Protein 7MOD (pdb70)

Radius of gyration: 19.47 Å; Cα contacts (8 Å, |Δi|>4): 586; chains: 2; bounding box: 53×46×47 Å

Solvent-accessible surface area: 14554 Å² total; per-residue (Å²): 94,121,16,63,12,4,100,20,18,10,12,8,1,42,16,0,15,4,0,0,57,4,83,75,56,11,30,50,9,3,106,85,31,50,12,132,1,2,0,0,0,4,48,103,117,15,61,119,58,9,48,97,18,6,141,81,52,63,18,161,55,42,77,26,13,4,119,56,54,91,62,107,154,32,128,25,36,63,108,55,0,52,86,0,0,147,19,0,10,59,69,158,24,16,34,0,0,0,0,2,111,66,0,33,12,32,0,1,0,0,2,2,0,0,11,20,16,11,94,8,22,47,105,18,2,37,65,18,3,77,29,10,0,65,108,100,42,22,115,28,2,20,127,24,0,78,106,8,81,41,82,74,14,100,144,49,105,45,89,21,7,24,19,143,92,120,12,64,12,4,100,22,17,9,10,8,22,36,16,0,3,4,0,0,57,4,85,73,55,10,31,52,2,3,109,20,6,50,12,141,2,2,0,0,0,3,48,101,118,17,60,123,58,9,72,89,19,10,167,83,50,61,15,174,58,50,76,28,16,4,116,49,57,118,77,106,163,31,125,32,42,64,128,74,0,46,70,0,0,127,25,0,12,48,104,164,21,17,31,0,0,0,0,2,118,56,0,37,10,38,0,1,1,0,2,3,0,0,12,19,8,17,83,12,22,47,107,18,1,37,63,15,3,78,30,11,0,65,106,97,43,27,116,25,2,23,126,25,0,77,104,8,86,38,78,82,14,72,144,35,106,53,87,18,133

Sequence (325 aa):
LHLIPPLNFSMVDNNGIFRSGFPDSANFSFLQTLGLRSIIYLCPEPYPESNLQFLLKSSSNGIRRLFQFGIEGNKEPFVNIPDHHKIRMALKVLLDEKKNHPVLIHSKRGKHRTGCCLVGCLRKLQKWCLTSIFDEYQRFAAAKARRVSSDQRFMEIFDVSSFSHIPMSFSCSILHLIPPLNFSMVDNGIFRSGFPDSANFSFLQTLGLRSSIIYLCPEPYPESNLQFLKSNGIRLFQFGIEGNKEPFVNIPDHKIRMALKVLLDEKNHPVLIHSKRGKHRTGCCLVGCLRKLQKWCCLTSIFDEYQQRFAAAKARRVSDQRFMEIFDVSSSFSSHIPMSFS

Nearest PDB structures (foldseek):
  7mod-assembly1_A  TM=1.006E+00  e=1.225E-35  Arabidopsis thaliana
  7mom-assembly1_A  TM=1.005E+00  e=1.986E-34  Arabidopsis thaliana
  7moj-assembly2_B  TM=1.006E+00  e=2.238E-31  Arabidopsis thaliana
  2q47-assembly1_B  TM=9.984E-01  e=4.186E-28  Arabidopsis thaliana
  6e3b-assembly20_T  TM=9.556E-01  e=7.595E-21  Saccharomyces cerevisiae

GO terms:
  GO:0016791 phosphatase activity (F, IDA)
  GO:0052845 inositol-5-diphosphate-1,2,3,4,6-pentakisphosphate diphosphatase activity (F, IDA)
  GO:0052847 inositol-1,5-bisdiphosphate-2,3,4,6-tetrakisphosphate 5-diphosphatase activity (F, IDA)
  GO:0052848 inositol-3,5-bisdiphosphate-2,3,4,6-tetrakisphosphate 5-diphosphatase activity (F, EXP)
  GO:0106211 inositol-5-diphosphate-1,3,4,6-tetrakisphosphate diphosphatase activity (F, EXP)
  GO:0052845 inositol-5-diphosphate-1,2,3,4,6-pentakisphosphate diphosphatase activity (F, IMP)

B-factor: mean 23.56, std 17.89, range [5.27, 343.37]

Secondary structure (DSSP, 8-state):
--B---TT-EEEETTEEEES---GGGHHHHHTTT-SEEEE--SSPPPHHHHHHHHHHT-EEEE-----PPTTS----HHHHHHHHHHHH-GGG-SEEEE-SSSSSHHHHHHHHHHHHTTB-HHHHHHHHHHHHGGG--HHHHHHHHH---GGGTT---TTSS--/--B---TT-EEEETTEEEES---GGGHHHHHTTT-SEEEE--SSPPPHHHHHHHHHHT-EEEE--PPP--TTS----HHHHHHHHHHHT-GGG-SEEEE-SSSSSHHHHHHHHHHHHTTB-HHHHHHHHHHHHGGG--HHHHHHHHH---GGGTTS-----

Organism: Arabidopsis thaliana (NCBI:txid3702)

Foldseek 3Di:
DQADAAALWDDLFQQEIEFADDDPSHLVVVLVQLAQEEEEAAPDDDDPRVVVSCVVSNHYYHYLHFYDDAPPVDDGDLVSLVVSVVLVLPCVRGNYYYYYHRRQASVLLSSLLVVVLVVDDLVVSLVVSCVRCPVRRDVVSSVSSVPRDCPVPNPRDRPSGPRD/DQADAAALWDDLAAQEIEFADDDPSHLVVVLVQLFQEEEEAAPDDDDPRVVVSCVVSNYYYHYLHFDDDAPPVDDTDLVSLVVSLVLVLPCVRGSYYYYYHRRQASVLLSSLLLVVLVVDDLVVSLVVSCVRCPVNDDVVSSVCSVPNDCVVVNPRDSDHD

InterPro domains:
  IPR004861 Atypical dual-specificity phosphatase Siw14-like [PF03162] (53-207)
  IPR016130 Protein-tyrosine phosphatase, active site [PS00383] (148-158)
  IPR020422 Dual specificity protein phosphatase domain [PS50054] (58-209)
  IPR020428 Atypical dual-specificity phosphatase Siw14-like, plant and fungi [PR01911] (53-70)
  IPR020428 Atypical dual-specificity phosphatase Siw14-like, plant and fungi [PR01911] (90-103)
  IPR020428 Atypical dual-specificity phosphatase Siw14-like, plant and fungi [PR01911] (109-123)
  IPR020428 Atypical dual-specificity phosphatase Siw14-like, plant and fungi [PR01911] (126-140)
  IPR029021 Protein-tyrosine phosphatase-like [G3DSA:3.90.190.10] (52-202)
  IPR029021 Protein-tyrosine phosphatase-like [SSF52799] (53-199)

Structure (mmCIF, N/CA/C/O backbone):
data_7MOD
#
_entry.id   7MOD
#
_cell.length_a   125.356
_cell.length_b   125.356
_cell.length_c   125.356
_cell.angle_alpha   90.000
_cell.angle_beta   90.000
_cell.angle_gamma   90.000
#
_symmetry.space_group_name_H-M   'P 21 3'
#
loop_
_entity.id
_entity.type
_entity.pdbx_description
1 polymer 'Tyrosine-protein phosphatase DSP1'
2 non-polymer 'PHOSPHATE ION'
3 water water
#
loop_
_atom_site.group_PDB
_atom_site.id
_atom_site.type_symbol
_atom_site.label_atom_id
_atom_site.label_alt_id
_atom_site.label_comp_id
_atom_site.label_asym_id
_atom_site.label_entity_id
_atom_site.label_seq_id
_atom_site.pdbx_PDB_ins_code
_atom_site.Cartn_x
_atom_site.Cartn_y
_atom_site.Cartn_z
_atom_site.occupancy
_atom_site.B_iso_or_equiv
_atom_site.auth_seq_id
_atom_site.auth_comp_id
_atom_site.auth_asym_id
_atom_site.auth_atom_id
_atom_site.pdbx_PDB_model_num
ATOM 1 N N . LEU A 1 7 ? 24.427 10.859 34.570 1.00 32.46 51 LEU A N 1
ATOM 2 C CA . LEU A 1 7 ? 23.309 9.838 34.552 1.00 24.71 51 LEU A CA 1
ATOM 3 C C . LEU A 1 7 ? 22.254 10.275 35.566 1.00 28.39 51 LEU A C 1
ATOM 4 O O . LEU A 1 7 ? 22.480 10.101 36.754 1.00 44.52 51 LEU A O 1
ATOM 9 N N . HIS A 1 8 ? 21.167 10.874 35.093 1.00 22.33 52 HIS A N 1
ATOM 10 C CA . HIS A 1 8 ? 20.324 11.753 35.907 1.00 22.76 52 HIS A CA 1
ATOM 11 C C . HIS A 1 8 ? 18.899 11.218 35.949 1.00 18.89 52 HIS A C 1
ATOM 12 O O . HIS A 1 8 ? 18.210 11.699 36.816 1.00 24.65 52 HIS A O 1
ATOM 19 N N . LEU A 1 9 ? 18.480 10.260 35.102 1.00 13.25 53 LEU A N 1
ATOM 20 C CA . LEU A 1 9 ? 17.059 9.801 35.122 1.00 11.88 53 LEU A CA 1
ATOM 21 C C . LEU A 1 9 ? 16.884 8.639 36.116 1.00 10.87 53 LEU A C 1
ATOM 22 O O . LEU A 1 9 ? 17.708 7.708 36.160 1.00 10.61 53 LEU A O 1
ATOM 27 N N . ILE A 1 10 ? 15.807 8.703 36.882 1.00 9.57 54 ILE A N 1
ATOM 28 C CA . ILE A 1 10 ? 15.470 7.703 37.914 1.00 10.01 54 ILE A CA 1
ATOM 29 C C . ILE A 1 10 ? 14.052 7.209 37.670 1.00 8.79 54 ILE A C 1
ATOM 30 O O . ILE A 1 10 ? 13.077 7.831 38.111 1.00 9.55 54 ILE A O 1
ATOM 35 N N . PRO A 1 11 ? 13.879 6.069 36.970 1.00 8.84 55 PRO A N 1
ATOM 36 C CA . PRO A 1 11 ? 12.550 5.481 36.849 1.00 9.06 55 PRO A CA 1
ATOM 37 C C . PRO A 1 11 ? 11.987 5.180 38.229 1.00 8.59 55 PRO A C 1
ATOM 38 O O . PRO A 1 11 ? 12.717 4.905 39.191 1.00 9.32 55 PRO A O 1
ATOM 42 N N . PRO A 1 12 ? 10.651 5.219 38.372 1.00 8.12 56 PRO A N 1
ATOM 43 C CA . PRO A 1 12 ? 10.037 4.879 39.648 1.00 8.34 56 PRO A CA 1
ATOM 44 C C . PRO A 1 12 ? 10.261 3.408 40.017 1.00 8.21 56 PRO A C 1
ATOM 45 O O . PRO A 1 12 ? 10.669 2.602 39.168 1.00 8.44 56 PRO A O 1
ATOM 49 N N . LEU A 1 13 ? 10.002 3.095 41.292 1.00 9.19 57 LEU A N 1
ATOM 50 C CA . LEU A 1 13 ? 10.115 1.740 41.869 1.00 10.25 57 LEU A CA 1
ATOM 51 C C . LEU A 1 13 ? 9.512 0.702 40.914 1.00 8.34 57 LEU A C 1
ATOM 52 O O . LEU A 1 13 ? 8.347 0.860 40.505 1.00 8.74 57 LEU A O 1
ATOM 57 N N . ASN A 1 14 ? 10.268 -0.336 40.570 1.00 8.36 58 ASN A N 1
ATOM 58 C CA . ASN A 1 14 ? 9.748 -1.510 39.818 1.00 8.49 58 ASN A CA 1
ATOM 59 C C . ASN A 1 14 ? 9.149 -1.067 38.469 1.00 7.89 58 ASN A C 1
ATOM 60 O O . ASN A 1 14 ? 8.242 -1.728 37.953 1.00 9.43 58 ASN A O 1
ATOM 65 N N . PHE A 1 15 ? 9.708 -0.034 37.859 1.00 7.33 59 PHE A N 1
ATOM 66 C CA . PHE A 1 15 ? 9.231 0.477 36.556 1.00 7.90 59 PHE A CA 1
ATOM 67 C C . PHE A 1 15 ? 9.460 -0.558 35.456 1.00 7.63 59 PHE A C 1
ATOM 68 O O . PHE A 1 15 ? 10.568 -1.111 35.335 1.00 8.91 59 PHE A O 1
ATOM 76 N N . SER A 1 16 ? 8.471 -0.729 34.588 1.00 7.25 60 SER A N 1
ATOM 77 C CA . SER A 1 16 ? 8.651 -1.514 33.351 1.00 8.05 60 SER A CA 1
ATOM 78 C C . SER A 1 16 ? 7.655 -1.088 32.286 1.00 7.50 60 SER A C 1
ATOM 79 O O . SER A 1 16 ? 6.560 -0.613 32.601 1.00 7.78 60 SER A O 1
ATOM 82 N N . MET A 1 17 ? 8.035 -1.334 31.041 1.00 8.78 61 MET A N 1
ATOM 83 C CA . MET A 1 17 ? 7.129 -1.203 29.890 1.00 8.33 61 MET A CA 1
ATOM 84 C C . MET A 1 17 ? 6.372 -2.528 29.736 1.00 9.01 61 MET A C 1
ATOM 85 O O . MET A 1 17 ? 6.997 -3.600 29.647 1.00 13.49 61 MET A O 1
ATOM 90 N N . VAL A 1 18 ? 5.051 -2.456 29.745 1.00 7.27 62 VAL A N 1
ATOM 91 C CA . VAL A 1 18 ? 4.141 -3.615 29.589 1.00 8.23 62 VAL A CA 1
ATOM 92 C C . VAL A 1 18 ? 3.903 -3.878 28.093 1.00 8.32 62 VAL A C 1
ATOM 93 O O . VAL A 1 18 ? 3.933 -5.034 27.655 1.00 10.03 62 VAL A O 1
ATOM 97 N N . ASP A 1 19 ? 3.603 -2.827 27.350 1.00 8.17 63 ASP A N 1
ATOM 98 C CA . ASP A 1 19 ? 3.258 -2.912 25.922 1.00 9.34 63 ASP A CA 1
ATOM 99 C C . ASP A 1 19 ? 3.447 -1.511 25.371 1.00 8.94 63 ASP A C 1
ATOM 100 O O . ASP A 1 19 ? 3.733 -0.586 26.137 1.00 8.53 63 ASP A O 1
ATOM 105 N N A ASN A 1 20 ? 3.298 -1.364 24.063 0.80 10.53 64 ASN A N 1
ATOM 106 N N B ASN A 1 20 ? 3.279 -1.353 24.064 0.20 9.01 64 ASN A N 1
ATOM 107 C CA A ASN A 1 20 ? 3.239 -0.029 23.428 0.80 11.81 64 ASN A CA 1
ATOM 108 C CA B ASN A 1 20 ? 3.305 -0.018 23.426 0.20 9.25 64 ASN A CA 1
ATOM 109 C C A ASN A 1 20 ? 2.267 0.836 24.239 0.80 10.45 64 ASN A C 1
ATOM 110 C C 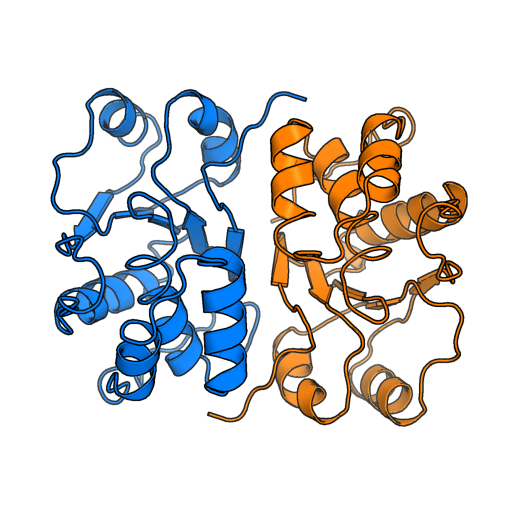B ASN A 1 20 ? 2.278 0.881 24.128 0.20 9.81 64 ASN A C 1
ATOM 111 O O A ASN A 1 20 ? 1.109 0.396 24.446 0.80 11.12 64 ASN A O 1
ATOM 112 O O B ASN A 1 20 ? 1.076 0.538 24.104 0.20 10.15 64 ASN A O 1
ATOM 121 N N . GLY A 1 21 ? 2.745 1.970 24.749 1.00 10.57 65 GLY A N 1
ATOM 122 C CA . GLY A 1 21 ? 1.899 2.944 25.442 1.00 11.77 65 GLY A CA 1
ATOM 123 C C . GLY A 1 21 ? 1.482 2.561 26.851 1.00 9.16 65 GLY A C 1
ATOM 124 O O . GLY A 1 21 ? 0.650 3.286 27.401 1.00 10.04 65 GLY A O 1
ATOM 125 N N . ILE A 1 22 ? 1.991 1.465 27.422 1.00 7.38 66 ILE A N 1
ATOM 126 C CA . ILE A 1 22 ? 1.545 0.993 28.757 1.00 7.36 66 ILE A CA 1
ATOM 127 C C . ILE A 1 22 ? 2.768 0.696 29.616 1.00 6.69 66 ILE A C 1
ATOM 128 O O . ILE A 1 22 ? 3.611 -0.124 29.211 1.00 7.54 66 ILE A O 1
ATOM 133 N N . PHE A 1 23 ? 2.799 1.317 30.793 1.00 6.97 67 PHE A N 1
ATOM 134 C CA . PHE A 1 23 ? 3.887 1.186 31.782 1.00 6.72 67 PHE A CA 1
ATOM 135 C C . PHE A 1 23 ? 3.299 0.767 33.123 1.00 6.34 67 PHE A C 1
ATOM 136 O O . PHE A 1 23 ? 2.113 0.981 33.393 1.00 7.41 67 PHE A O 1
ATOM 144 N N . ARG A 1 24 ? 4.150 0.196 33.965 1.00 6.25 68 ARG A N 1
ATOM 145 C CA . ARG A 1 24 ? 3.789 -0.193 35.344 1.00 6.34 68 ARG A CA 1
ATOM 146 C C . ARG A 1 24 ? 4.888 0.275 36.294 1.00 6.36 68 ARG A C 1
ATOM 147 O O . ARG A 1 24 ? 6.062 0.323 35.901 1.00 6.63 68 ARG A O 1
ATOM 155 N N . SER A 1 25 ? 4.513 0.616 37.514 1.00 6.73 69 SER A N 1
ATOM 156 C CA . SER A 1 25 ? 5.493 0.945 38.575 1.00 6.60 69 SER A CA 1
ATOM 157 C C . SER A 1 25 ? 4.831 0.933 39.937 1.00 7.26 69 SER A C 1
ATOM 158 O O . SER A 1 25 ? 3.603 0.781 40.038 1.00 7.52 69 SER A O 1
ATOM 161 N N . GLY A 1 26 ? 5.660 1.141 40.955 1.00 7.59 70 GLY A N 1
ATOM 162 C CA . GLY A 1 26 ? 5.212 1.587 42.276 1.00 8.55 70 GLY A CA 1
ATOM 163 C C . GLY A 1 26 ? 5.072 3.099 42.315 1.00 8.82 70 GLY A C 1
ATOM 164 O O . GLY A 1 26 ? 5.087 3.784 41.259 1.00 9.55 70 GLY A O 1
ATOM 165 N N . PHE A 1 27 ? 4.953 3.633 43.514 1.00 9.53 71 PHE A N 1
ATOM 166 C CA . PHE A 1 27 ? 4.508 5.032 43.705 1.00 10.22 71 PHE A CA 1
ATOM 167 C C . PHE A 1 27 ? 5.632 5.968 43.286 1.00 10.02 71 PHE A C 1
ATOM 168 O O . PHE A 1 27 ? 6.712 5.936 43.868 1.00 11.55 71 PHE A O 1
ATOM 176 N N . PRO A 1 28 ? 5.439 6.837 42.277 1.00 10.92 72 PRO A N 1
ATOM 177 C CA . PRO A 1 28 ? 6.490 7.788 41.916 1.00 11.33 72 PRO A CA 1
ATOM 178 C C . PRO A 1 28 ? 6.686 8.859 43.000 1.00 12.59 72 PRO A C 1
ATOM 179 O O . PRO A 1 28 ? 5.735 9.245 43.663 1.00 13.99 72 PRO A O 1
ATOM 183 N N . ASP A 1 29 ? 7.915 9.333 43.139 1.00 12.99 73 ASP A N 1
ATOM 184 C CA . ASP A 1 29 ? 8.205 10.551 43.923 1.00 15.80 73 ASP A CA 1
ATOM 185 C C . ASP A 1 29 ? 8.924 11.549 43.029 1.00 13.21 73 ASP A C 1
ATOM 186 O O . ASP A 1 29 ? 9.184 11.243 41.834 1.00 12.32 73 ASP A O 1
ATOM 191 N N . SER A 1 30 ? 9.208 12.725 43.577 1.00 14.43 74 SER A N 1
ATOM 192 C CA . SER A 1 30 ? 9.707 13.860 42.766 1.00 15.12 74 SER A CA 1
ATOM 193 C C . SER A 1 30 ? 11.032 13.484 42.084 1.00 14.85 74 SER A C 1
ATOM 194 O O . SER A 1 30 ? 11.288 14.030 40.995 1.00 15.74 74 SER A O 1
ATOM 197 N N . ALA A 1 31 ? 11.841 12.569 42.650 1.00 12.81 75 ALA A N 1
ATOM 198 C CA . ALA A 1 31 ? 13.123 12.162 42.011 1.00 13.51 75 ALA A CA 1
ATOM 199 C C . ALA A 1 31 ? 12.856 11.444 40.676 1.00 10.67 75 ALA A C 1
ATOM 200 O O . ALA A 1 31 ? 13.777 11.354 39.853 1.00 12.16 75 ALA A O 1
ATOM 202 N N . ASN A 1 32 ? 11.641 10.933 40.479 1.00 10.31 76 ASN A N 1
ATOM 203 C CA . ASN A 1 32 ? 11.244 10.173 39.270 1.00 9.89 76 ASN A CA 1
ATOM 204 C C . ASN A 1 32 ? 10.589 11.063 38.208 1.00 10.09 76 ASN A C 1
ATOM 205 O O . ASN A 1 32 ? 10.312 10.558 37.112 1.00 10.34 76 ASN A O 1
ATOM 210 N N . PHE A 1 33 ? 10.297 12.322 38.505 1.00 10.58 77 PHE A N 1
ATOM 211 C CA . PHE A 1 33 ? 9.438 13.142 37.615 1.00 11.73 77 PHE A CA 1
ATOM 212 C C . PHE A 1 33 ? 10.149 13.397 36.276 1.00 11.19 77 PHE A C 1
ATOM 213 O O . PHE A 1 33 ? 9.478 13.311 35.234 1.00 12.48 77 PHE A O 1
ATOM 221 N N . SER A 1 34 ? 11.460 13.673 36.273 1.00 12.38 78 SER A N 1
ATOM 222 C CA . SER A 1 34 ? 12.190 13.954 35.014 1.00 13.44 78 SER A CA 1
ATOM 223 C C . SER A 1 34 ? 12.116 12.705 34.124 1.00 11.55 78 SER A C 1
ATOM 224 O O . SER A 1 34 ? 11.928 12.840 32.907 1.00 13.87 78 SER A O 1
ATOM 227 N N . PHE A 1 35 ? 12.214 11.509 34.701 1.00 10.68 79 PHE A N 1
ATOM 228 C CA . PHE A 1 35 ? 12.084 10.268 33.909 1.00 9.64 79 PHE A CA 1
ATOM 229 C C . PHE A 1 35 ? 10.655 10.154 33.365 1.00 9.43 79 PHE A C 1
ATOM 230 O O . PHE A 1 35 ? 10.467 9.860 32.161 1.00 11.06 79 PHE A O 1
ATOM 238 N N . LEU A 1 36 ? 9.647 10.379 34.205 1.00 9.50 80 LEU A N 1
ATOM 239 C CA . LEU A 1 36 ? 8.244 10.229 33.726 1.00 10.14 80 LEU A CA 1
ATOM 240 C C . LEU A 1 36 ? 7.965 11.206 32.590 1.00 10.49 80 LEU A C 1
ATOM 241 O O . LEU A 1 36 ? 7.204 10.851 31.704 1.00 11.99 80 LEU A O 1
ATOM 246 N N . GLN A 1 37 ? 8.583 12.383 32.590 1.00 12.74 81 GLN A N 1
ATOM 247 C CA . GLN A 1 37 ? 8.398 13.354 31.486 1.00 14.72 81 GLN A CA 1
ATOM 248 C C . GLN A 1 37 ? 8.836 12.757 30.152 1.00 15.76 81 GLN A C 1
ATOM 249 O O . GLN A 1 37 ? 8.210 13.095 29.138 1.00 19.14 81 GLN A O 1
ATOM 255 N N . THR A 1 38 ? 9.859 11.902 30.143 1.00 15.08 82 THR A N 1
ATOM 256 C CA . THR A 1 38 ? 10.361 11.289 28.887 1.00 17.87 82 THR A CA 1
ATOM 257 C C . THR A 1 38 ? 9.299 10.363 28.285 1.00 16.54 82 THR A C 1
ATOM 258 O O . THR A 1 38 ? 9.448 10.050 27.112 1.00 20.82 82 THR A O 1
ATOM 262 N N . LEU A 1 39 ? 8.284 9.936 29.045 1.00 13.74 83 LEU A N 1
ATOM 263 C CA . LEU A 1 39 ? 7.268 8.969 28.556 1.00 13.23 83 LEU A CA 1
ATOM 264 C C . LEU A 1 39 ? 6.093 9.672 27.877 1.00 12.80 83 LEU A C 1
ATOM 265 O O . LEU A 1 39 ? 5.285 8.975 27.233 1.00 14.89 83 LEU A O 1
ATOM 270 N N . GLY A 1 40 ? 5.950 10.987 28.037 1.00 12.94 84 GLY A N 1
ATOM 271 C CA . GLY A 1 40 ? 4.819 11.706 27.434 1.00 13.96 84 GLY A CA 1
ATOM 272 C C . GLY A 1 40 ? 3.484 11.128 27.862 1.00 12.46 84 GLY A C 1
ATOM 273 O O . GLY A 1 40 ? 2.596 10.955 27.016 1.00 12.86 84 GLY A O 1
ATOM 274 N N . LEU A 1 41 ? 3.296 10.893 29.151 1.00 11.26 85 LEU A N 1
ATOM 275 C CA . LEU A 1 41 ? 2.064 10.247 29.661 1.00 10.81 85 LEU A CA 1
ATOM 276 C C . LEU A 1 41 ? 0.841 11.119 29.366 1.00 10.91 85 LEU A C 1
ATOM 277 O O . LEU A 1 41 ? 0.904 12.353 29.520 1.00 12.23 85 LEU A O 1
ATOM 282 N N . ARG A 1 42 ? -0.250 10.467 29.003 1.00 10.96 86 ARG A N 1
ATOM 283 C CA . ARG A 1 42 ? -1.604 11.076 28.982 1.00 12.39 86 ARG A CA 1
ATOM 284 C C . ARG A 1 42 ? -2.390 10.725 30.238 1.00 11.85 86 ARG A C 1
ATOM 285 O O . ARG A 1 42 ? -3.260 11.521 30.618 1.00 13.04 86 ARG A O 1
ATOM 293 N N . SER A 1 43 ? -2.115 9.567 30.839 1.00 11.09 87 SER A N 1
ATOM 294 C CA . SER A 1 43 ? -2.960 8.982 31.903 1.00 12.24 87 SER A CA 1
ATOM 295 C C . SER A 1 43 ? -2.088 8.303 32.957 1.00 10.95 87 SER A C 1
ATOM 296 O O . SER A 1 43 ? -1.028 7.732 32.615 1.00 10.52 87 SER A O 1
ATOM 299 N N . ILE A 1 44 ? -2.604 8.287 34.173 1.00 11.09 88 ILE A N 1
ATOM 300 C CA . ILE A 1 44 ? -2.140 7.411 35.267 1.00 11.14 88 ILE A CA 1
ATOM 301 C C . ILE A 1 44 ? -3.363 6.640 35.745 1.00 11.04 88 ILE A C 1
ATOM 302 O O . ILE A 1 44 ? -4.424 7.254 35.971 1.00 12.84 88 ILE A O 1
ATOM 307 N N . ILE A 1 45 ? -3.211 5.329 35.842 1.00 10.69 89 ILE A N 1
ATOM 308 C CA . ILE A 1 45 ? -4.170 4.452 36.551 1.00 11.13 89 ILE A CA 1
ATOM 309 C C . ILE A 1 45 ? -3.563 4.150 37.926 1.00 10.47 89 ILE A C 1
ATOM 310 O O . ILE A 1 45 ? -2.561 3.456 38.011 1.00 11.28 89 ILE A O 1
ATOM 315 N N . TYR A 1 46 ? -4.167 4.704 38.959 1.00 10.88 90 TYR A N 1
ATOM 316 C CA . TYR A 1 46 ? -3.681 4.660 40.345 1.00 10.95 90 TYR A CA 1
ATOM 317 C C . TYR A 1 46 ? -4.596 3.723 41.132 1.00 12.40 90 TYR A C 1
ATOM 318 O O . TYR A 1 46 ? -5.829 3.965 41.176 1.00 13.97 90 TYR A O 1
ATOM 327 N N . LEU A 1 47 ? -4.019 2.662 41.702 1.00 12.32 91 LEU A N 1
ATOM 328 C CA . LEU A 1 47 ? -4.815 1.545 42.259 1.00 13.74 91 LEU A CA 1
ATOM 329 C C . LEU A 1 47 ? -4.861 1.569 43.786 1.00 15.05 91 LEU A C 1
ATOM 330 O O . LEU A 1 47 ? -5.311 0.566 44.348 1.00 18.21 91 LEU A O 1
ATOM 335 N N . CYS A 1 48 ? -4.475 2.671 44.433 1.00 16.40 92 CYS A N 1
ATOM 336 C CA . CYS A 1 48 ? -4.540 2.808 45.909 1.00 18.04 92 CYS A CA 1
ATOM 337 C C . CYS A 1 48 ? -5.647 3.777 46.290 1.00 18.66 92 CYS A C 1
ATOM 338 O O . CYS A 1 48 ? -5.947 4.706 45.537 1.00 19.21 92 CYS A O 1
ATOM 341 N N . PRO A 1 49 ? -6.281 3.586 47.469 1.00 21.00 93 PRO A N 1
ATOM 342 C CA . PRO A 1 49 ? -7.361 4.473 47.899 1.00 23.58 93 PRO A CA 1
ATOM 343 C C . PRO A 1 49 ? -6.905 5.819 48.479 1.00 23.80 93 PRO A C 1
ATOM 344 O O . PRO A 1 49 ? -7.716 6.728 48.537 1.00 28.16 93 PRO A O 1
ATOM 348 N N . GLU A 1 50 ? -5.647 5.930 48.907 1.00 24.03 94 GLU A N 1
ATOM 349 C CA . GLU A 1 50 ? -5.135 7.140 49.609 1.00 26.30 94 GLU A CA 1
ATOM 350 C C . GLU A 1 50 ? -5.161 8.318 48.641 1.00 25.25 94 GLU A C 1
ATOM 351 O O . GLU A 1 50 ? -4.909 8.156 47.438 1.00 22.55 94 GLU A O 1
ATOM 357 N N . PRO A 1 51 ? -5.443 9.544 49.128 1.00 25.55 95 PRO A N 1
ATOM 358 C CA . PRO A 1 51 ? -5.358 10.726 48.280 1.00 27.11 95 PRO A CA 1
ATOM 359 C C . PRO A 1 51 ? -3.953 10.877 47.681 1.00 23.71 95 PRO A C 1
ATOM 360 O O . PRO A 1 51 ? -2.957 10.594 48.333 1.00 24.71 95 PRO A O 1
ATOM 364 N N . TYR A 1 52 ? -3.903 11.345 46.446 1.00 23.74 96 TYR A N 1
ATOM 365 C CA . TYR A 1 52 ? -2.641 11.637 45.737 1.00 22.85 96 TYR A CA 1
ATOM 366 C C . TYR A 1 52 ? -1.948 12.784 46.459 1.00 21.28 96 TYR A C 1
ATOM 367 O O . TYR A 1 52 ? -2.567 13.809 46.737 1.00 22.68 96 TYR A O 1
ATOM 376 N N . PRO A 1 53 ? -0.652 12.651 46.804 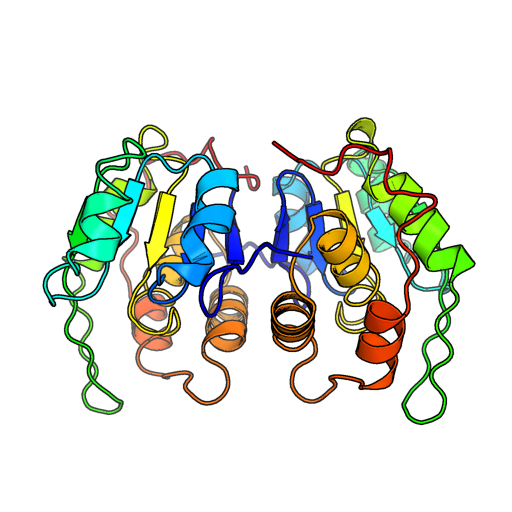1.00 23.01 97 PRO A N 1
ATOM 377 C CA . PRO A 1 53 ? 0.081 13.752 47.419 1.00 23.58 97 PRO A CA 1
ATOM 378 C C . PRO A 1 53 ? 0.133 15.013 46.543 1.00 22.62 97 PRO A C 1
ATOM 379 O O . PRO A 1 53 ? 0.089 14.900 45.306 1.00 20.85 97 PRO A O 1
ATOM 383 N N . GLU A 1 54 ? 0.281 16.177 47.186 1.00 23.88 98 GLU A N 1
ATOM 384 C CA . GLU A 1 54 ? 0.313 17.495 46.498 1.00 25.93 98 GLU A CA 1
ATOM 385 C C . GLU A 1 54 ? 1.439 17.513 45.453 1.00 20.66 98 GLU A C 1
ATOM 386 O O . GLU A 1 54 ? 1.205 18.022 44.352 1.00 21.38 98 GLU A O 1
ATOM 392 N N . SER A 1 55 ? 2.619 16.989 45.777 1.00 21.01 99 SER A N 1
ATOM 393 C CA . SER A 1 55 ? 3.786 16.934 44.862 1.00 22.14 99 SER A CA 1
ATOM 394 C C . SER A 1 55 ? 3.371 16.246 43.553 1.00 17.56 99 SER A C 1
ATOM 395 O O . SER A 1 55 ? 3.604 16.772 42.445 1.00 17.28 99 SER A O 1
ATOM 398 N N . ASN A 1 56 ? 2.757 15.085 43.690 1.00 15.83 100 ASN A N 1
ATOM 399 C CA . ASN A 1 56 ? 2.346 14.250 42.538 1.00 16.16 100 ASN A CA 1
ATOM 400 C C . ASN A 1 56 ? 1.214 14.962 41.797 1.00 15.19 100 ASN A C 1
ATOM 401 O O . ASN A 1 56 ? 1.212 14.930 40.549 1.00 16.18 100 ASN A O 1
ATOM 406 N N . LEU A 1 57 ? 0.269 15.560 42.524 1.00 16.81 101 LEU A N 1
ATOM 407 C CA . LEU A 1 57 ? -0.853 16.288 41.874 1.00 17.88 101 LEU A CA 1
ATOM 408 C C . LEU A 1 57 ? -0.307 17.449 41.035 1.00 17.46 101 LEU A C 1
ATOM 409 O O . LEU A 1 57 ? -0.813 17.640 39.905 1.00 16.79 101 LEU A O 1
ATOM 414 N N . GLN A 1 58 ? 0.663 18.209 41.558 1.00 17.82 102 GLN A N 1
ATOM 415 C CA . GLN A 1 58 ? 1.220 19.369 40.819 1.00 19.05 102 GLN A CA 1
ATOM 416 C C . GLN A 1 58 ? 1.887 18.855 39.538 1.00 16.90 102 GLN A C 1
ATOM 417 O O . GLN A 1 58 ? 1.717 19.490 38.504 1.00 16.95 102 GLN A O 1
ATOM 423 N N . PHE A 1 59 ? 2.596 17.729 39.599 1.00 15.96 103 PHE A N 1
ATOM 424 C CA . PHE A 1 59 ? 3.262 17.137 38.411 1.00 16.16 103 PHE A CA 1
ATOM 425 C C . PHE A 1 59 ? 2.210 16.755 37.367 1.00 14.58 103 PHE A C 1
ATOM 426 O O . PHE A 1 59 ? 2.355 17.080 36.174 1.00 14.19 103 PHE A O 1
ATOM 434 N N A LEU A 1 60 ? 1.155 16.053 37.779 0.70 15.15 104 LEU A N 1
ATOM 435 N N B LEU A 1 60 ? 1.169 16.068 37.823 0.30 13.86 104 LEU A N 1
ATOM 436 C CA A LEU A 1 60 ? 0.062 15.645 36.846 0.70 17.03 104 LEU A CA 1
ATOM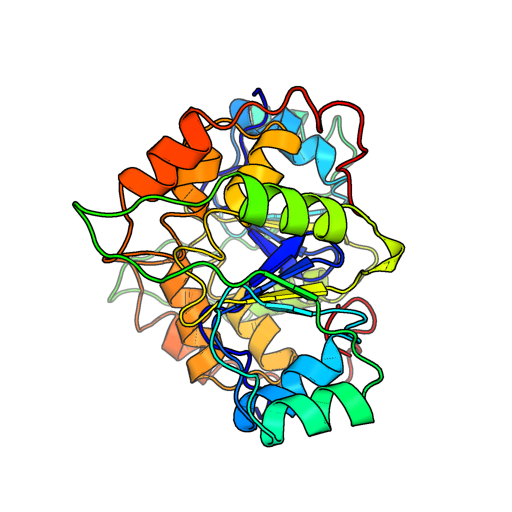 437 C CA B LEU A 1 60 ? 0.043 15.609 36.974 0.30 13.49 104 LEU A CA 1
ATOM 438 C C A LEU A 1 60 ? -0.522 16.886 36.180 0.70 14.59 104 LEU A C 1
ATOM 439 C C B LEU A 1 60 ? -0.585 16.805 36.246 0.30 13.87 104 LEU A C 1
ATOM 440 O O A LEU A 1 60 ? -0.684 16.901 34.948 0.70 15.23 104 LEU A O 1
ATOM 441 O O B LEU A 1 60 ? -0.801 16.713 35.022 0.30 14.93 104 LEU A O 1
ATOM 450 N N . LYS A 1 61 ? -0.875 17.882 36.979 1.00 14.33 105 LYS A N 1
ATOM 451 C CA . LYS A 1 61 ? -1.546 19.079 36.430 1.00 15.89 105 LYS A CA 1
ATOM 452 C C . LYS A 1 61 ? -0.618 19.793 35.447 1.00 14.75 105 LYS A C 1
ATOM 453 O O . LYS A 1 61 ? -1.069 20.112 34.326 1.00 15.49 105 LYS A O 1
ATOM 459 N N A SER A 1 62 ? 0.639 20.023 35.851 0.55 14.56 106 SER A N 1
ATOM 460 N N B SER A 1 62 ? 0.637 20.041 35.830 0.15 13.16 106 SER A N 1
ATOM 461 N N C SER A 1 62 ? 0.634 20.027 35.849 0.30 14.02 106 SER A N 1
ATOM 462 C CA A SER A 1 62 ? 1.660 20.758 35.055 0.55 15.25 106 SER A CA 1
ATOM 463 C CA B SER A 1 62 ? 1.599 20.824 35.009 0.15 12.14 106 SER A CA 1
ATOM 464 C CA C SER A 1 62 ? 1.639 20.770 35.046 0.30 13.85 106 SER A CA 1
ATOM 465 C C A SER A 1 62 ? 1.885 20.045 33.718 0.55 14.13 106 SER A C 1
ATOM 466 C C B SER A 1 62 ? 1.965 20.052 33.733 0.15 12.35 106 SER A C 1
ATOM 467 C C C SER A 1 62 ? 1.889 20.049 33.719 0.30 13.26 106 SER A C 1
ATOM 468 O O A SER A 1 62 ? 2.092 20.726 32.693 0.55 15.49 106 SER A O 1
ATOM 469 O O B SER A 1 62 ? 2.341 20.715 32.745 0.15 12.82 106 SER A O 1
ATOM 470 O O C SER A 1 62 ? 2.123 20.733 32.701 0.30 14.09 106 SER A O 1
ATOM 477 N N . ASN A 1 63 ? 1.858 18.717 33.739 1.00 13.05 107 ASN A N 1
ATOM 478 C CA . ASN A 1 63 ? 2.237 17.892 32.566 1.00 12.51 107 ASN A CA 1
ATOM 479 C C . ASN A 1 63 ? 1.020 17.466 31.748 1.00 12.47 107 ASN A C 1
ATOM 480 O O . ASN A 1 63 ? 1.247 16.784 30.750 1.00 14.12 107 ASN A O 1
ATOM 485 N N . GLY A 1 64 ? -0.201 17.885 32.104 1.00 11.92 108 GLY A N 1
ATOM 486 C CA . GLY A 1 64 ? -1.401 17.526 31.328 1.00 12.83 108 GLY A CA 1
ATOM 487 C C . GLY A 1 64 ? -1.675 16.030 31.346 1.00 12.30 108 GLY A C 1
ATOM 488 O O . GLY A 1 64 ? -2.048 15.461 30.300 1.00 14.16 108 GLY A O 1
ATOM 489 N N . ILE A 1 65 ? -1.563 15.422 32.520 1.00 12.14 109 ILE A N 1
ATOM 490 C CA . ILE A 1 65 ? -1.823 13.980 32.714 1.00 12.42 109 ILE A CA 1
ATOM 491 C C . ILE A 1 65 ? -3.142 13.821 33.460 1.00 12.83 109 ILE A C 1
ATOM 492 O O . ILE A 1 65 ? -3.333 14.479 34.485 1.00 14.68 109 ILE A O 1
ATOM 497 N N A ARG A 1 66 ? -3.998 12.925 32.982 0.70 14.04 110 ARG A N 1
ATOM 498 N N B ARG A 1 66 ? -4.017 12.939 32.970 0.30 13.69 110 ARG A N 1
ATOM 499 C CA A ARG A 1 66 ? -5.295 12.618 33.634 0.70 15.30 110 ARG A CA 1
ATOM 500 C CA B ARG A 1 66 ? -5.318 12.609 33.614 0.30 14.72 110 ARG A CA 1
ATOM 501 C C A ARG A 1 66 ? -5.080 11.516 34.674 0.70 14.64 110 ARG A C 1
ATOM 502 C C B ARG A 1 66 ? -5.099 11.509 34.660 0.30 14.45 110 ARG A C 1
ATOM 503 O O A ARG A 1 66 ? -4.437 10.514 34.339 0.70 14.88 110 ARG A O 1
ATOM 504 O O B ARG A 1 66 ? -4.453 10.504 34.321 0.30 14.67 110 ARG A O 1
ATOM 519 N N . LEU A 1 67 ? -5.632 11.692 35.872 1.00 14.68 111 LEU A N 1
ATOM 520 C CA . LEU A 1 67 ? -5.571 10.688 36.964 1.00 14.88 111 LEU A CA 1
ATOM 521 C C . LEU A 1 67 ? -6.877 9.892 36.961 1.00 15.94 111 LEU A C 1
ATOM 522 O O . LEU A 1 67 ? -7.974 10.494 37.105 1.00 18.83 111 LEU A O 1
ATOM 527 N N . PHE A 1 68 ? -6.759 8.578 36.815 1.00 14.50 112 PHE A N 1
ATOM 528 C CA . PHE A 1 68 ? -7.846 7.601 37.027 1.00 14.13 112 PHE A CA 1
ATOM 529 C C . PHE A 1 68 ? -7.539 6.847 38.317 1.00 15.45 112 PHE A C 1
ATOM 530 O O . PHE A 1 68 ? -6.540 6.153 38.364 1.00 19.55 112 PHE A O 1
ATOM 538 N N . GLN A 1 69 ? -8.399 6.963 39.317 1.00 16.69 113 GLN A N 1
ATOM 539 C CA . GLN A 1 69 ? -8.157 6.315 40.621 1.00 16.99 113 GLN A CA 1
ATOM 540 C C . GLN A 1 69 ? -9.196 5.218 40.798 1.00 16.42 113 GLN A C 1
ATOM 541 O O . GLN A 1 69 ? -10.400 5.518 40.743 1.00 21.29 113 GLN A O 1
ATOM 547 N N . PHE A 1 70 ? -8.719 3.991 40.958 1.00 17.88 114 PHE A N 1
ATOM 548 C CA . PHE A 1 70 ? -9.544 2.806 41.291 1.00 19.87 114 PHE A CA 1
ATOM 549 C C . PHE A 1 70 ? -8.967 2.200 42.559 1.00 21.74 114 PHE A C 1
ATOM 550 O O . PHE A 1 70 ? -8.131 1.297 42.440 1.00 23.53 114 PHE A O 1
ATOM 558 N N . GLY A 1 71 ? -9.378 2.735 43.710 1.00 23.45 115 GLY A N 1
ATOM 559 C CA . GLY A 1 71 ? -8.757 2.437 45.012 1.00 25.19 115 GLY A CA 1
ATOM 560 C C . GLY A 1 71 ? -9.031 1.013 45.434 1.00 23.47 115 GLY A C 1
ATOM 561 O O . GLY A 1 71 ? -10.181 0.694 45.713 1.00 29.47 115 GLY A O 1
ATOM 562 N N . ILE A 1 72 ? -7.997 0.188 45.483 1.00 20.35 116 ILE A N 1
ATOM 563 C CA . ILE A 1 72 ? -8.076 -1.214 45.976 1.00 19.08 116 ILE A CA 1
ATOM 564 C C . ILE A 1 72 ? -7.351 -1.264 47.317 1.00 19.55 116 ILE A C 1
ATOM 565 O O . ILE A 1 72 ? -6.211 -0.801 47.387 1.00 19.84 116 ILE A O 1
ATOM 570 N N . GLU A 1 73 ? -8.012 -1.757 48.357 1.00 24.72 117 GLU A N 1
ATOM 571 C CA . GLU A 1 73 ? -7.396 -1.851 49.705 1.00 29.07 117 GLU A CA 1
ATOM 572 C C . GLU A 1 73 ? -6.169 -2.783 49.625 1.00 31.06 117 GLU A C 1
ATOM 573 O O . GLU A 1 73 ? -6.223 -3.789 48.883 1.00 30.76 117 GLU A O 1
ATOM 579 N N . GLY A 1 74 ? -5.077 -2.424 50.309 1.00 33.24 118 GLY A N 1
ATOM 580 C CA . GLY A 1 74 ? -3.826 -3.212 50.357 1.00 32.81 118 GLY A CA 1
ATOM 581 C C . GLY A 1 74 ? -3.838 -4.206 51.501 1.00 39.87 118 GLY A C 1
ATOM 582 O O . GLY A 1 74 ? -3.464 -3.822 52.617 1.00 52.31 118 GLY A O 1
ATOM 583 N N . ASN A 1 75 ? -4.255 -5.443 51.237 1.00 37.23 119 ASN A N 1
ATOM 584 C CA . ASN A 1 75 ? -4.310 -6.528 52.250 1.00 37.41 119 ASN A CA 1
ATOM 585 C C . ASN A 1 75 ? -3.133 -7.476 52.022 1.00 39.14 119 ASN A C 1
ATOM 586 O O . ASN A 1 75 ? -2.757 -7.680 50.852 1.00 43.25 119 ASN A O 1
ATOM 591 N N . LYS A 1 76 ? -2.584 -8.046 53.093 1.00 40.80 120 LYS A N 1
ATOM 592 C CA . LYS A 1 76 ? -1.546 -9.098 52.970 1.00 41.26 120 LYS A CA 1
ATOM 593 C C . LYS A 1 76 ? -2.215 -10.477 53.041 1.00 40.34 120 LYS A C 1
ATOM 594 O O . LYS A 1 76 ? -3.312 -10.579 53.651 1.00 38.99 120 LYS A O 1
ATOM 600 N N . GLU A 1 77 ? -1.590 -11.482 52.410 1.00 33.39 121 GLU A N 1
ATOM 601 C CA . GLU A 1 77 ? -1.966 -12.916 52.530 1.00 31.93 121 GLU A CA 1
ATOM 602 C C . GLU A 1 77 ? -1.986 -13.275 54.014 1.00 32.03 121 GLU A C 1
ATOM 603 O O . GLU A 1 77 ? -1.098 -12.845 54.752 1.00 34.94 121 GLU A O 1
ATOM 609 N N . PRO A 1 78 ? -2.928 -14.114 54.506 1.00 33.12 122 PRO A N 1
ATOM 610 C CA . PRO A 1 78 ? -4.003 -14.694 53.693 1.00 32.02 122 PRO A CA 1
ATOM 611 C C . PRO A 1 78 ? -5.360 -13.973 53.732 1.00 35.64 122 PRO A C 1
ATOM 612 O O . PRO A 1 78 ? -6.384 -14.659 53.723 1.00 36.24 122 PRO A O 1
ATOM 616 N N . PHE A 1 79 ? -5.354 -12.635 53.774 1.00 33.49 123 PHE A N 1
ATOM 617 C CA . PHE A 1 79 ? -6.583 -11.803 53.895 1.00 37.83 123 PHE A CA 1
ATOM 618 C C . PHE A 1 79 ? -6.768 -10.967 52.627 1.00 42.99 123 PHE A C 1
ATOM 619 O O . PHE A 1 79 ? -7.401 -9.891 52.702 1.00 45.17 123 PHE A O 1
ATOM 627 N N . VAL A 1 80 ? -6.272 -11.457 51.486 1.00 38.20 124 VAL A N 1
ATOM 628 C CA . VAL A 1 80 ? -6.388 -10.712 50.201 1.00 38.55 124 VAL A CA 1
ATOM 629 C C . VAL A 1 80 ? -7.747 -11.030 49.570 1.00 35.85 124 VAL A C 1
ATOM 630 O O . VAL A 1 80 ? -8.127 -12.225 49.512 1.00 40.86 124 VAL A O 1
ATOM 634 N N . ASN A 1 81 ? -8.436 -9.983 49.111 1.00 34.15 125 ASN A N 1
ATOM 635 C CA . ASN A 1 81 ? -9.808 -10.073 48.550 1.00 37.54 125 ASN A CA 1
ATOM 636 C C . ASN A 1 81 ? -9.966 -8.984 47.481 1.00 36.06 125 ASN A C 1
ATOM 637 O O . ASN A 1 81 ? -10.587 -7.936 47.779 1.00 44.94 125 ASN A O 1
ATOM 642 N N . ILE A 1 82 ? -9.415 -9.221 46.286 1.00 34.02 126 ILE A N 1
ATOM 643 C CA . ILE A 1 82 ? -9.338 -8.204 45.190 1.00 33.29 126 ILE A CA 1
ATOM 644 C C . ILE A 1 82 ? -10.731 -8.002 44.600 1.00 30.62 126 ILE A C 1
ATOM 645 O O . ILE A 1 82 ? -11.377 -8.961 44.185 1.00 35.39 126 ILE A O 1
ATOM 650 N N . PRO A 1 83 ? -11.238 -6.748 44.565 1.00 33.28 127 PRO A N 1
ATOM 651 C CA . PRO A 1 83 ? -12.549 -6.456 43.995 1.00 32.24 127 PRO A CA 1
ATOM 652 C C . PRO A 1 83 ? -12.516 -6.492 42.460 1.00 29.36 127 PRO A C 1
ATOM 653 O O . PRO A 1 83 ? -11.863 -5.666 41.821 1.00 27.35 127 PRO A O 1
ATOM 657 N N . ASP A 1 84 ? -13.225 -7.468 41.908 1.00 27.63 128 ASP A N 1
ATOM 658 C CA . ASP A 1 84 ? -13.374 -7.692 40.450 1.00 27.45 128 ASP A CA 1
ATOM 659 C C . ASP A 1 84 ? -13.786 -6.391 39.745 1.00 23.89 128 ASP A C 1
ATOM 660 O O . ASP A 1 84 ? -13.221 -6.092 38.685 1.00 25.09 128 ASP A O 1
ATOM 665 N N A HIS A 1 85 ? -14.740 -5.639 40.308 0.70 27.68 129 HIS A N 1
ATOM 666 N N B HIS A 1 85 ? -14.758 -5.659 40.296 0.30 25.63 129 HIS A N 1
ATOM 667 C CA A HIS A 1 85 ? -15.332 -4.443 39.645 0.70 30.68 129 HIS A CA 1
ATOM 668 C CA B HIS A 1 85 ? -15.331 -4.442 39.658 0.30 26.27 129 HIS A CA 1
ATOM 669 C C A HIS A 1 85 ? -14.252 -3.372 39.426 0.70 28.33 129 HIS A C 1
ATOM 670 C C B HIS A 1 85 ? -14.228 -3.406 39.407 0.30 26.35 129 HIS A C 1
ATOM 671 O O A HIS A 1 85 ? -14.242 -2.764 38.347 0.70 29.90 129 HIS A O 1
ATOM 672 O O B HIS A 1 85 ? -14.200 -2.840 38.300 0.30 27.35 129 HIS A O 1
ATOM 685 N N . LYS A 1 86 ? -13.347 -3.179 40.386 1.00 26.56 130 LYS A N 1
ATOM 686 C CA . LYS A 1 86 ? -12.278 -2.150 40.278 1.00 25.16 130 LYS A CA 1
ATOM 687 C C . LYS A 1 86 ? -11.286 -2.548 39.182 1.00 20.42 130 LYS A C 1
ATOM 688 O O . LYS A 1 86 ? -10.926 -1.679 38.380 1.00 21.83 130 LYS A O 1
ATOM 694 N N . ILE A 1 87 ? -10.887 -3.817 39.117 1.00 19.53 131 ILE A N 1
ATOM 695 C CA . ILE A 1 87 ? -9.987 -4.303 38.033 1.00 19.32 131 ILE A CA 1
ATOM 696 C C . ILE A 1 87 ? -10.696 -4.139 36.682 1.00 18.69 131 ILE A C 1
ATOM 697 O O . ILE A 1 87 ? -10.037 -3.709 35.720 1.00 18.44 131 ILE A O 1
ATOM 702 N N . ARG A 1 88 ? -11.993 -4.436 36.601 1.00 20.01 132 ARG A N 1
ATOM 703 C CA . ARG A 1 88 ? -12.744 -4.326 35.319 1.00 22.99 132 ARG A CA 1
ATOM 704 C C . ARG A 1 88 ? -12.781 -2.871 34.863 1.00 21.37 132 ARG A C 1
ATOM 705 O O . ARG A 1 88 ? -12.561 -2.623 33.670 1.00 23.07 132 ARG A O 1
ATOM 713 N N . MET A 1 89 ? -13.067 -1.951 35.777 1.00 22.64 133 MET A N 1
ATOM 714 C CA . MET A 1 89 ? -13.150 -0.510 35.434 1.00 24.77 133 MET A CA 1
ATOM 715 C C . MET A 1 89 ? -11.762 -0.044 34.960 1.00 21.47 133 MET A C 1
ATOM 716 O O . MET A 1 89 ? -11.683 0.717 33.979 1.00 22.27 133 MET A O 1
ATOM 721 N N . ALA A 1 90 ? -10.694 -0.503 35.616 1.00 18.66 134 ALA A N 1
ATOM 722 C CA . ALA A 1 90 ? -9.309 -0.117 35.262 1.00 17.59 134 ALA A CA 1
ATOM 723 C C . ALA A 1 90 ? -8.958 -0.692 33.878 1.00 16.68 134 ALA A C 1
ATOM 724 O O . ALA A 1 90 ? -8.316 0.005 33.112 1.00 16.13 134 ALA A O 1
ATOM 726 N N . LEU A 1 91 ? -9.365 -1.924 33.570 1.00 16.98 135 LEU A N 1
ATOM 727 C CA . LEU A 1 91 ? -9.067 -2.552 32.259 1.00 17.67 135 LEU A CA 1
ATOM 728 C C . LEU A 1 91 ? -9.743 -1.760 31.138 1.00 19.99 135 LEU A C 1
ATOM 729 O O . LEU A 1 91 ? -9.130 -1.627 30.072 1.00 20.51 135 LEU A O 1
ATOM 734 N N . LYS A 1 92 ? -10.971 -1.298 31.364 1.00 20.79 136 LYS A N 1
ATOM 735 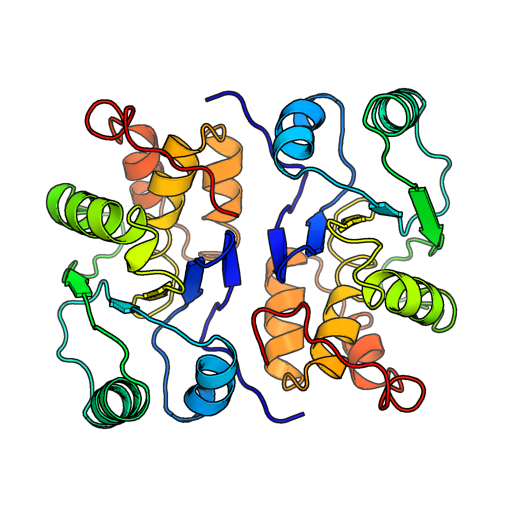C CA . LYS A 1 92 ? -11.729 -0.501 30.362 1.00 24.79 136 LYS A CA 1
ATOM 736 C C . LYS A 1 92 ? -10.909 0.756 30.032 1.00 22.28 136 LYS A C 1
ATOM 737 O O . LYS A 1 92 ? -10.784 1.081 28.831 1.00 25.84 136 LYS A O 1
ATOM 743 N N . VAL A 1 93 ? -10.297 1.395 31.034 1.00 19.19 137 VAL A N 1
ATOM 744 C CA . VAL A 1 93 ? -9.460 2.607 30.806 1.00 20.95 137 VAL A CA 1
ATOM 745 C C . VAL A 1 93 ? -8.219 2.189 30.017 1.00 19.86 137 VAL A C 1
ATOM 746 O O . VAL A 1 93 ? -7.851 2.853 29.013 1.00 19.83 137 VAL A O 1
ATOM 750 N N . LEU A 1 94 ? -7.595 1.104 30.450 1.00 18.87 138 LEU A N 1
ATOM 751 C CA . LEU A 1 94 ? -6.342 0.611 29.860 1.00 20.29 138 LEU A CA 1
ATOM 752 C C . LEU A 1 94 ? -6.557 0.242 28.382 1.00 20.43 138 LEU A C 1
ATOM 753 O O . LEU A 1 94 ? -5.643 0.463 27.576 1.00 24.56 138 LEU A O 1
ATOM 758 N N . LEU A 1 95 ? -7.731 -0.272 28.010 1.00 20.29 139 LEU A N 1
ATOM 759 C CA . LEU A 1 95 ? -7.968 -0.775 26.632 1.00 20.94 139 LEU A CA 1
ATOM 760 C C . LEU A 1 95 ? -8.313 0.367 25.669 1.00 21.39 139 LEU A C 1
ATOM 761 O O . LEU A 1 95 ? -8.304 0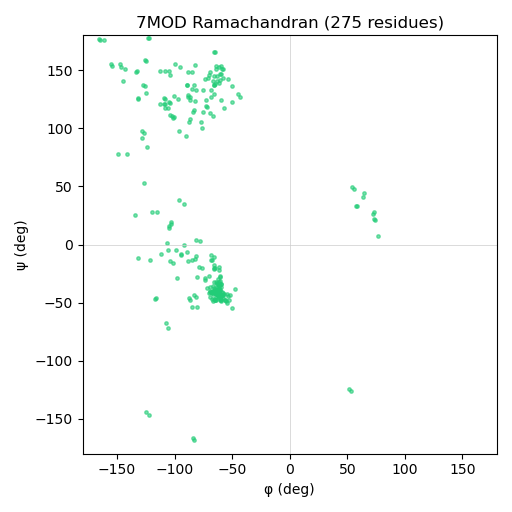.117 24.459 1.00 27.31 139 LEU A O 1
ATOM 766 N N . ASP A 1 96 ? -8.607 1.565 26.172 1.00 19.60 140 ASP A N 1
ATOM 767 C CA . ASP A 1 96 ? -8.909 2.741 25.317 1.00 21.41 140 ASP A CA 1
ATOM 768 C C . ASP A 1 96 ? -7.580 3.425 24.993 1.00 19.21 140 ASP A C 1
ATOM 769 O O . ASP A 1 96 ? -7.012 4.078 25.889 1.00 18.36 140 ASP A O 1
ATOM 774 N N . GLU A 1 97 ? -7.104 3.263 23.758 1.00 19.37 141 GLU A N 1
ATOM 775 C CA . GLU A 1 97 ? -5.788 3.789 23.316 1.00 20.25 141 GLU A CA 1
ATOM 776 C C . GLU A 1 97 ? -5.728 5.329 23.401 1.00 17.21 141 GLU A C 1
ATOM 777 O O . GLU A 1 97 ? -4.614 5.858 23.421 1.00 16.60 141 GLU A O 1
ATOM 783 N N A LYS A 1 98 ? -6.868 6.030 23.425 0.70 16.67 142 LYS A N 1
ATOM 784 N N B LYS A 1 98 ? -6.866 6.031 23.442 0.30 15.97 142 LYS A N 1
ATOM 785 C CA A LYS A 1 98 ? -6.886 7.508 23.630 0.70 18.94 142 LYS A CA 1
ATOM 786 C CA B LYS A 1 98 ? -6.885 7.513 23.618 0.30 16.40 142 LYS A CA 1
ATOM 787 C C A LYS A 1 98 ? -6.180 7.849 24.944 0.70 15.24 142 LYS A C 1
ATOM 788 C C B LYS A 1 98 ? -6.274 7.884 24.974 0.30 15.06 142 LYS A C 1
ATOM 789 O O A LYS A 1 98 ? -5.601 8.939 25.040 0.70 17.40 142 LYS A O 1
ATOM 790 O O B LYS A 1 98 ? -5.885 9.055 25.139 0.30 15.89 142 LYS A O 1
ATOM 801 N N . ASN A 1 99 ? -6.203 6.932 25.90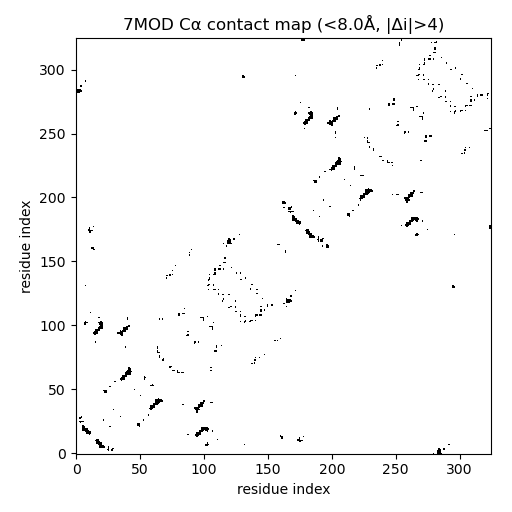9 1.00 15.46 143 ASN A N 1
ATOM 802 C CA . ASN A 1 99 ? -5.615 7.151 27.248 1.00 13.68 143 ASN A CA 1
ATOM 803 C C . ASN A 1 99 ? -4.105 6.903 27.236 1.00 13.37 143 ASN A C 1
ATOM 804 O O . ASN A 1 99 ? -3.476 7.207 28.252 1.00 13.94 143 ASN A O 1
ATOM 809 N N . HIS A 1 100 ? -3.541 6.373 26.151 1.00 13.05 144 HIS A N 1
ATOM 810 C CA . HIS A 1 100 ? -2.105 6.022 26.090 1.00 11.42 144 HIS A CA 1
ATOM 811 C C . HIS A 1 100 ? -1.312 7.262 25.712 1.00 11.89 144 HIS A C 1
ATOM 812 O O . HIS A 1 100 ? -1.770 8.076 24.920 1.00 15.06 144 HIS A O 1
ATOM 819 N N . PRO A 1 101 ? -0.058 7.414 26.175 1.00 11.98 145 PRO A N 1
ATOM 820 C CA . PRO A 1 101 ? 0.598 6.485 27.103 1.00 10.67 145 PRO A CA 1
ATOM 821 C C . PRO A 1 101 ? 0.089 6.567 28.549 1.00 10.41 145 PRO A C 1
ATOM 822 O O . PRO A 1 101 ? -0.236 7.661 29.044 1.00 10.80 145 PRO A O 1
ATOM 826 N N . VAL A 1 102 ? -0.000 5.405 29.188 1.00 8.90 146 VAL A N 1
ATOM 827 C CA . VAL A 1 102 ? -0.583 5.279 30.543 1.00 9.06 146 VAL A CA 1
ATOM 828 C C . VAL A 1 102 ? 0.422 4.579 31.444 1.00 8.57 146 VAL A C 1
ATOM 829 O O . VAL A 1 102 ? 1.009 3.578 31.032 1.00 9.38 146 VAL A O 1
ATOM 833 N N . LEU A 1 103 ? 0.575 5.102 32.651 1.00 8.56 147 LEU A N 1
ATOM 834 C CA . LEU A 1 103 ? 1.315 4.434 33.735 1.00 8.28 147 LEU A CA 1
ATOM 835 C C . LEU A 1 103 ? 0.317 3.879 34.736 1.00 8.39 147 LEU A C 1
ATOM 836 O O . LEU A 1 103 ? -0.505 4.664 35.267 1.00 9.37 147 LEU A O 1
ATOM 841 N N . ILE A 1 104 ? 0.381 2.572 34.962 1.00 8.07 148 ILE A N 1
ATOM 842 C CA . ILE A 1 104 ? -0.333 1.882 36.065 1.00 8.14 148 ILE A CA 1
ATOM 843 C C . ILE A 1 104 ? 0.572 1.914 37.283 1.00 7.84 148 ILE A C 1
ATOM 844 O O . ILE A 1 104 ? 1.703 1.435 37.169 1.00 8.40 148 ILE A O 1
ATOM 849 N N . HIS A 1 105 ? 0.085 2.359 38.429 1.00 8.33 149 HIS A N 1
ATOM 850 C CA . HIS A 1 105 ? 0.889 2.202 39.653 1.00 8.66 149 HIS A CA 1
ATOM 851 C C . HIS A 1 105 ? 0.030 1.995 40.882 1.00 8.46 149 HIS A C 1
ATOM 852 O O . HIS A 1 105 ? -1.138 2.433 40.956 1.00 10.22 149 HIS A O 1
ATOM 859 N N . SER A 1 106 ? 0.671 1.354 41.836 1.00 10.02 150 SER A N 1
ATOM 860 C CA . SER A 1 106 ? 0.154 1.121 43.192 1.00 11.02 150 SER A CA 1
ATOM 861 C C . SER A 1 106 ? 1.192 1.684 44.166 1.00 11.83 150 SER A C 1
ATOM 862 O O . SER A 1 106 ? 1.772 2.746 43.847 1.00 13.89 150 SER A O 1
ATOM 865 N N . LYS A 1 107 ? 1.404 1.064 45.320 1.00 11.49 151 LYS A N 1
ATOM 866 C CA . LYS A 1 107 ? 2.455 1.530 46.247 1.00 12.03 151 LYS A CA 1
ATOM 867 C C . LYS A 1 107 ? 3.783 0.900 45.810 1.00 10.69 151 LYS A C 1
ATOM 868 O O . LYS A 1 107 ? 4.757 1.621 45.624 1.00 11.27 151 LYS A O 1
ATOM 874 N N . ARG A 1 108 ? 3.812 -0.421 45.674 1.00 12.43 152 ARG A N 1
ATOM 875 C CA . ARG A 1 108 ? 5.055 -1.154 45.338 1.00 12.37 152 ARG A CA 1
ATOM 876 C C . ARG A 1 108 ? 5.110 -1.560 43.863 1.00 10.92 152 ARG A C 1
ATOM 877 O O . ARG A 1 108 ? 6.198 -1.913 43.423 1.00 12.11 152 ARG A O 1
ATOM 885 N N . GLY A 1 109 ? 3.997 -1.539 43.124 1.00 10.89 153 GLY A N 1
ATOM 886 C CA . GLY A 1 109 ? 3.998 -2.003 41.726 1.00 10.69 153 GLY A CA 1
ATOM 887 C C . GLY A 1 109 ? 4.104 -3.515 41.619 1.00 9.77 153 GLY A C 1
ATOM 888 O O . GLY A 1 109 ? 4.633 -3.998 40.608 1.00 11.28 153 GLY A O 1
ATOM 889 N N . LYS A 1 110 ? 3.630 -4.251 42.626 1.00 10.04 154 LYS A N 1
ATOM 890 C CA . LYS A 1 110 ? 3.802 -5.721 42.700 1.00 10.33 154 LYS A CA 1
ATOM 891 C C . LYS A 1 110 ? 2.460 -6.449 42.669 1.00 10.67 154 LYS A C 1
ATOM 892 O O . LYS A 1 110 ? 2.372 -7.503 42.006 1.00 12.18 154 LYS A O 1
ATOM 898 N N . HIS A 1 111 ? 1.499 -5.994 43.471 1.00 9.67 155 HIS A N 1
ATOM 899 C CA . HIS A 1 111 ? 0.294 -6.803 43.785 1.00 10.68 155 HIS A CA 1
ATOM 900 C C . HIS A 1 111 ? -0.900 -6.249 43.018 1.00 10.97 155 HIS A C 1
ATOM 901 O O . HIS A 1 111 ? -1.334 -6.905 42.043 1.00 12.75 155 HIS A O 1
ATOM 908 N N . ARG A 1 112 ? -1.406 -5.087 43.412 1.00 11.17 156 ARG A N 1
ATOM 909 C CA . ARG A 1 112 ? -2.562 -4.485 42.705 1.00 11.45 156 ARG A CA 1
ATOM 910 C C . ARG A 1 112 ? -2.167 -4.262 41.234 1.00 10.11 156 ARG A C 1
ATOM 911 O O . ARG A 1 112 ? -2.934 -4.630 40.328 1.00 11.05 156 ARG A O 1
ATOM 919 N N . THR A 1 113 ? -0.995 -3.683 40.997 1.00 10.04 157 THR A N 1
ATOM 920 C CA . THR A 1 113 ? -0.457 -3.456 39.637 1.00 9.38 157 THR A CA 1
ATOM 921 C C . THR A 1 113 ? -0.303 -4.810 38.929 1.00 9.07 157 THR A C 1
ATOM 922 O O . THR A 1 113 ? -0.670 -4.943 37.750 1.00 9.66 157 THR A O 1
ATOM 926 N N . GLY A 1 114 ? 0.269 -5.792 39.616 1.00 9.68 158 GLY A N 1
ATOM 927 C CA . GLY A 1 114 ? 0.524 -7.116 39.024 1.00 10.26 158 GLY A CA 1
ATOM 928 C C . GLY A 1 114 ? -0.768 -7.786 38.586 1.00 9.79 158 GLY A C 1
ATOM 929 O O . GLY A 1 114 ? -0.791 -8.447 37.532 1.00 10.34 158 GLY A O 1
ATOM 930 N N A CYS A 1 115 ? -1.836 -7.668 39.381 0.80 10.46 159 CYS A N 1
ATOM 931 N N B CYS A 1 115 ? -1.819 -7.611 39.388 0.20 10.64 159 CYS A N 1
ATOM 932 C CA A CYS A 1 115 ? -3.151 -8.262 39.038 0.80 11.53 159 CYS A CA 1
ATOM 933 C CA B CYS A 1 115 ? -3.165 -8.183 39.156 0.20 11.85 159 CYS A CA 1
ATOM 934 C C A CYS A 1 115 ? -3.712 -7.593 37.786 0.80 11.32 159 CYS A C 1
ATOM 935 C C B CYS A 1 115 ? -3.789 -7.581 37.892 0.20 11.49 159 CYS A C 1
ATOM 936 O O A CYS A 1 115 ? -4.197 -8.310 36.903 0.80 12.24 159 CYS A O 1
ATOM 937 O O B CYS A 1 115 ? -4.389 -8.348 37.115 0.20 12.02 159 CYS A O 1
ATOM 942 N N . LEU A 1 116 ? -3.676 -6.260 37.703 1.00 11.04 160 LEU A N 1
ATOM 943 C CA . LEU A 1 116 ? -4.262 -5.588 36.530 1.00 10.79 160 LEU A CA 1
ATOM 944 C C . LEU A 1 116 ? -3.484 -6.031 35.285 1.00 9.63 160 LEU A C 1
ATOM 945 O O . LEU A 1 116 ? -4.105 -6.381 34.260 1.00 11.35 160 LEU A O 1
ATOM 950 N N . VAL A 1 117 ? -2.156 -6.015 35.355 1.00 8.71 161 VAL A N 1
ATOM 951 C CA . VAL A 1 117 ? -1.331 -6.415 34.194 1.00 9.10 161 VAL A CA 1
ATOM 952 C C . VAL A 1 117 ? -1.617 -7.877 33.845 1.00 9.41 161 VAL A C 1
ATOM 953 O O . VAL A 1 117 ? -1.763 -8.186 32.643 1.00 9.88 161 VAL A O 1
ATOM 957 N N . GLY A 1 118 ? -1.713 -8.761 34.831 1.00 9.77 162 GLY A N 1
ATOM 958 C CA . GLY A 1 118 ? -1.977 -10.173 34.536 1.00 10.08 162 GLY A CA 1
ATOM 959 C C . GLY A 1 118 ? -3.312 -10.361 33.839 1.00 10.29 162 GLY A C 1
ATOM 960 O O . GLY A 1 118 ? -3.400 -11.209 32.946 1.00 11.40 162 GLY A O 1
ATOM 961 N N . CYS A 1 119 ? -4.339 -9.613 34.238 1.00 10.89 163 CYS A N 1
ATOM 962 C CA . CYS A 1 119 ? -5.665 -9.686 33.579 1.00 11.58 163 CYS A CA 1
ATOM 963 C C . CYS A 1 119 ? -5.548 -9.169 32.136 1.00 10.61 163 CYS A C 1
ATOM 964 O O . CYS A 1 119 ? -6.165 -9.767 31.237 1.00 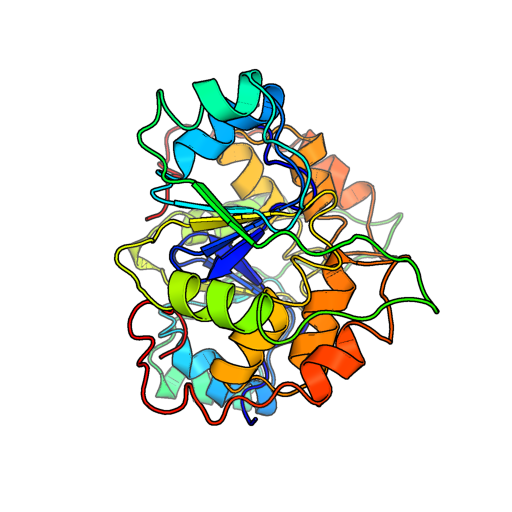12.41 163 CYS A O 1
ATOM 967 N N . LEU A 1 120 ? -4.773 -8.115 31.900 1.00 10.90 164 LEU A N 1
ATOM 968 C CA . LEU A 1 120 ? -4.493 -7.666 30.513 1.00 10.91 164 LEU A CA 1
ATOM 969 C C . LEU A 1 120 ? -3.850 -8.816 29.719 1.00 9.91 164 LEU A C 1
ATOM 970 O O . LEU A 1 120 ? -4.253 -9.040 28.570 1.00 11.68 164 LEU A O 1
ATOM 975 N N . ARG A 1 121 ? -2.866 -9.512 30.284 1.00 9.03 165 ARG A N 1
ATOM 976 C CA . ARG A 1 121 ? -2.180 -10.610 29.559 1.00 9.45 165 ARG A CA 1
ATOM 977 C C . ARG A 1 121 ? -3.182 -11.710 29.221 1.00 9.72 165 ARG A C 1
ATOM 978 O O . ARG A 1 121 ? -3.039 -12.336 28.162 1.00 10.64 165 ARG A O 1
ATOM 986 N N . LYS A 1 122 ? -4.153 -11.946 30.099 1.00 10.57 166 LYS A N 1
ATOM 987 C CA . LYS A 1 122 ? -5.187 -12.977 29.841 1.00 12.70 166 LYS A CA 1
ATOM 988 C C . LYS A 1 122 ? -5.988 -12.541 28.599 1.00 13.15 166 LYS A C 1
ATOM 989 O O . LYS A 1 122 ? -6.256 -13.385 27.724 1.00 14.29 166 LYS A O 1
ATOM 995 N N . LEU A 1 123 ? -6.321 -11.257 28.487 1.00 14.20 167 LEU A N 1
ATOM 996 C CA . LEU A 1 123 ? -7.040 -10.725 27.305 1.00 15.58 167 LEU A CA 1
ATOM 997 C C . LEU A 1 123 ? -6.159 -10.870 26.059 1.00 14.18 167 LEU A C 1
ATOM 998 O O . LEU A 1 123 ? -6.723 -11.060 24.979 1.00 18.54 167 LEU A O 1
ATOM 1003 N N . GLN A 1 124 ? -4.832 -10.780 26.212 1.00 13.09 168 GLN A N 1
ATOM 1004 C CA . GLN A 1 124 ? -3.838 -10.931 25.117 1.00 14.25 168 GLN A CA 1
ATOM 1005 C C . GLN A 1 124 ? -3.557 -12.417 24.814 1.00 13.66 168 GLN A C 1
ATOM 1006 O O . GLN A 1 124 ? -2.680 -12.687 23.979 1.00 15.96 168 GLN A O 1
ATOM 1012 N N . LYS A 1 125 ? -4.253 -13.350 25.468 1.00 13.55 169 LYS A N 1
ATOM 1013 C CA . LYS A 1 125 ? -4.225 -14.812 25.181 1.00 14.91 169 LYS A CA 1
ATOM 1014 C C . LYS A 1 125 ? -2.918 -15.470 25.635 1.00 12.44 169 LYS A C 1
ATOM 1015 O O . LYS A 1 125 ? -2.613 -16.569 25.169 1.00 12.82 169 LYS A O 1
ATOM 1021 N N . TRP A 1 126 ? -2.193 -14.876 26.573 1.00 11.45 170 TRP A N 1
ATOM 1022 C CA . TRP A 1 126 ? -1.022 -15.540 27.194 1.00 10.41 170 TRP A CA 1
ATOM 1023 C C . TRP A 1 126 ? -1.476 -16.740 28.027 1.00 10.45 170 TRP A C 1
ATOM 1024 O O . TRP A 1 126 ? -2.485 -16.648 28.756 1.00 11.58 170 TRP A O 1
ATOM 1035 N N . CYS A 1 127 ? -0.714 -17.827 27.976 1.00 10.93 171 CYS A N 1
ATOM 1036 C CA . CYS A 1 127 ? -0.948 -18.950 28.903 1.00 11.33 171 CYS A CA 1
ATOM 1037 C C . CYS A 1 127 ? -0.700 -18.513 30.347 1.00 9.31 171 CYS A C 1
ATOM 1038 O O . CYS A 1 127 ? 0.136 -17.605 30.613 1.00 9.38 171 CYS A O 1
ATOM 1041 N N . LEU A 1 128 ? -1.382 -19.145 31.274 1.00 11.04 172 LEU A N 1
ATOM 1042 C CA . LEU A 1 128 ? -1.336 -18.724 32.695 1.00 11.10 172 LEU A CA 1
ATOM 1043 C C . LEU A 1 128 ? 0.089 -18.831 33.227 1.00 9.05 172 LEU A C 1
ATOM 1044 O O . LEU A 1 128 ? 0.495 -17.936 33.973 1.00 8.70 172 LEU A O 1
ATOM 1049 N N . THR A 1 129 ? 0.850 -19.871 32.884 1.00 9.05 173 THR A N 1
ATOM 1050 C CA . THR A 1 129 ? 2.223 -19.990 33.456 1.00 9.06 173 THR A CA 1
ATOM 1051 C C . THR A 1 129 ? 3.079 -18.804 33.001 1.00 7.98 173 THR A C 1
ATOM 1052 O O . THR A 1 129 ? 3.915 -18.354 33.778 1.00 7.86 173 THR A O 1
ATOM 1056 N N . SER A 1 130 ? 2.883 -18.289 31.793 1.00 7.91 174 SER A N 1
ATOM 1057 C CA . SER A 1 130 ? 3.652 -17.116 31.308 1.00 8.40 174 SER A CA 1
ATOM 1058 C C . SER A 1 130 ? 3.215 -15.862 32.073 1.00 7.22 174 SER A C 1
ATOM 1059 O O . SER A 1 130 ? 4.050 -15.033 32.424 1.00 7.96 174 SER A O 1
ATOM 1062 N N . ILE A 1 131 ? 1.919 -15.707 32.293 1.00 6.88 175 ILE A N 1
ATOM 1063 C CA . ILE A 1 131 ? 1.369 -14.560 33.059 1.00 7.26 175 ILE A CA 1
ATOM 1064 C C . ILE A 1 131 ? 1.968 -14.594 34.468 1.00 6.54 175 ILE A C 1
ATOM 1065 O O . ILE A 1 131 ? 2.421 -13.563 34.970 1.00 7.24 175 ILE A O 1
ATOM 1070 N N . PHE A 1 132 ? 1.937 -15.755 35.102 1.00 6.70 176 PHE A N 1
ATOM 1071 C CA . PHE A 1 132 ? 2.408 -15.892 36.500 1.00 6.92 176 PHE A CA 1
ATOM 1072 C C . PHE A 1 132 ? 3.908 -15.620 36.562 1.00 6.86 176 PHE A C 1
ATOM 1073 O O . PHE A 1 132 ? 4.368 -15.019 37.548 1.00 6.95 176 PHE A O 1
ATOM 1081 N N . ASP A 1 133 ? 4.669 -16.067 35.559 1.00 7.04 177 ASP A N 1
ATOM 1082 C CA . ASP A 1 133 ? 6.131 -15.828 35.568 1.00 6.91 177 ASP A CA 1
ATOM 1083 C C . ASP A 1 133 ? 6.414 -14.319 35.538 1.00 6.63 177 ASP A C 1
ATOM 1084 O O . ASP A 1 133 ? 7.310 -13.844 36.261 1.00 7.59 177 ASP A O 1
ATOM 1089 N N . GLU A 1 134 ? 5.695 -13.565 34.711 1.00 6.77 178 GLU A N 1
ATOM 1090 C CA . GLU A 1 134 ? 5.872 -12.097 34.661 1.00 6.52 178 GLU A CA 1
ATOM 1091 C C . GLU A 1 134 ? 5.477 -11.484 36.011 1.00 6.35 178 GLU A C 1
ATOM 1092 O O . GLU A 1 134 ? 6.210 -10.651 36.545 1.00 6.69 178 GLU A O 1
ATOM 1098 N N . TYR A 1 135 ? 4.329 -11.865 36.553 1.00 6.36 179 TYR A N 1
ATOM 1099 C CA . TYR A 1 135 ? 3.877 -11.379 37.878 1.00 6.22 179 TYR A CA 1
ATOM 1100 C C . TYR A 1 135 ? 4.968 -11.620 38.920 1.00 5.75 179 TYR A C 1
ATOM 1101 O O . TYR A 1 135 ? 5.301 -10.717 39.700 1.00 6.40 179 TYR A O 1
ATOM 1110 N N . GLN A 1 136 ? 5.514 -12.829 38.945 1.00 6.22 180 GLN A N 1
ATOM 1111 C CA . GLN A 1 136 ? 6.531 -13.229 39.946 1.00 6.93 180 GLN A CA 1
ATOM 1112 C C . GLN A 1 136 ? 7.825 -12.438 39.761 1.00 6.57 180 GLN A C 1
ATOM 1113 O O . GLN A 1 136 ? 8.522 -12.218 40.743 1.00 6.89 180 GLN A O 1
ATOM 1119 N N . ARG A 1 137 ? 8.173 -12.062 38.540 1.00 7.20 181 ARG A N 1
ATOM 1120 C CA . ARG A 1 137 ? 9.432 -11.325 38.295 1.00 7.93 181 ARG A CA 1
ATOM 1121 C C . ARG A 1 137 ? 9.396 -10.008 39.080 1.00 7.06 181 ARG A C 1
ATOM 1122 O O . ARG A 1 137 ? 10.407 -9.624 39.660 1.00 8.13 181 ARG A O 1
ATOM 1130 N N . PHE A 1 138 ? 8.241 -9.354 39.140 1.00 7.27 182 PHE A N 1
ATOM 1131 C CA . PHE A 1 138 ? 8.112 -8.072 39.876 1.00 8.30 182 PHE A CA 1
ATOM 1132 C C . PHE A 1 138 ? 7.880 -8.329 41.360 1.00 8.63 182 PHE A C 1
ATOM 1133 O O . PHE A 1 138 ? 8.474 -7.632 42.189 1.00 11.92 182 PHE A O 1
ATOM 1141 N N . ALA A 1 139 ? 7.014 -9.285 41.701 1.00 8.75 183 ALA A N 1
ATOM 1142 C CA . ALA A 1 139 ? 6.623 -9.477 43.115 1.00 9.32 183 ALA A CA 1
ATOM 1143 C C . ALA A 1 139 ? 7.770 -10.124 43.906 1.00 10.13 183 ALA A C 1
ATOM 1144 O O . ALA A 1 139 ? 7.890 -9.847 45.122 1.00 11.10 183 ALA A O 1
ATOM 1146 N N . ALA A 1 140 ? 8.579 -10.951 43.249 1.00 11.24 184 ALA A N 1
ATOM 1147 C CA . ALA A 1 140 ? 9.788 -11.577 43.823 1.00 13.08 184 ALA A CA 1
ATOM 1148 C C . ALA A 1 140 ? 9.418 -12.288 45.135 1.00 13.23 184 ALA A C 1
ATOM 1149 O O . ALA A 1 140 ? 8.487 -13.121 45.122 1.00 14.25 184 ALA A O 1
ATOM 1151 N N . ALA A 1 141 ? 10.093 -12.003 46.253 1.00 13.94 185 ALA A N 1
ATOM 1152 C CA . ALA A 1 141 ? 9.842 -12.732 47.517 1.00 14.54 185 ALA A CA 1
ATOM 1153 C C . ALA A 1 141 ? 8.454 -12.423 48.081 1.00 13.03 185 ALA A C 1
ATOM 1154 O O . ALA A 1 141 ? 8.031 -13.169 48.976 1.00 16.96 185 ALA A O 1
ATOM 1156 N N . LYS A 1 142 ? 7.757 -11.400 47.588 1.00 11.72 186 LYS A N 1
ATOM 1157 C CA . LYS A 1 142 ? 6.394 -11.042 48.057 1.00 12.04 186 LYS A CA 1
ATOM 1158 C C . LYS A 1 142 ? 5.321 -11.489 47.062 1.00 10.99 186 LYS A C 1
ATOM 1159 O O . LYS A 1 142 ? 4.195 -11.016 47.174 1.00 14.26 186 LYS A O 1
ATOM 1165 N N . ALA A 1 143 ? 5.615 -12.429 46.163 1.00 12.47 187 ALA A N 1
ATOM 1166 C CA . ALA A 1 143 ? 4.587 -13.029 45.282 1.00 11.84 187 ALA A CA 1
ATOM 1167 C C . ALA A 1 143 ? 3.471 -13.610 46.154 1.00 12.44 187 ALA A C 1
ATOM 1168 O O . ALA A 1 143 ? 3.769 -14.269 47.175 1.00 15.57 187 ALA A O 1
ATOM 1170 N N A ARG A 1 144 ? 2.215 -13.325 45.793 0.50 11.14 188 ARG A N 1
ATOM 1171 N N B ARG A 1 144 ? 2.219 -13.368 45.769 0.50 11.88 188 ARG A N 1
ATOM 1172 C CA A ARG A 1 144 ? 1.011 -13.782 46.531 0.50 10.73 188 ARG A CA 1
ATOM 1173 C CA B ARG A 1 144 ? 1.039 -13.815 46.545 0.50 11.99 188 ARG A CA 1
ATOM 1174 C C A ARG A 1 144 ? 0.302 -14.831 45.672 0.50 10.18 188 ARG A C 1
ATOM 1175 C C B ARG A 1 144 ? 0.268 -14.819 45.693 0.50 10.96 188 ARG A C 1
ATOM 1176 O O A ARG A 1 144 ? -0.049 -14.522 44.511 0.50 10.71 188 ARG A O 1
ATOM 1177 O O B ARG A 1 144 ? -0.149 -14.471 44.567 0.50 11.41 188 ARG A O 1
ATOM 1192 N N . VAL A 1 145 ? 0.080 -16.024 46.219 1.00 10.51 189 VAL A N 1
ATOM 1193 C CA . VAL A 1 145 ? -0.695 -17.051 45.480 1.00 11.12 189 VAL A CA 1
ATOM 1194 C C . VAL A 1 145 ? -2.081 -16.485 45.158 1.00 11.70 189 VAL A C 1
ATOM 1195 O O . VAL A 1 145 ? -2.572 -16.717 44.033 1.00 13.05 189 VAL A O 1
ATOM 1199 N N A SER A 1 146 ? -2.682 -15.750 46.102 0.70 12.31 190 SER A N 1
ATOM 1200 N N B SER A 1 146 ? -2.686 -15.735 46.081 0.30 12.06 190 SER A N 1
ATOM 1201 C CA A SER A 1 146 ? -4.049 -15.184 45.947 0.70 14.27 190 SER A CA 1
ATOM 1202 C CA B SER A 1 146 ? -4.065 -15.204 45.921 0.30 13.07 190 SER A CA 1
ATOM 1203 C C A SER A 1 146 ? -4.124 -14.267 44.719 0.70 12.24 190 SER A C 1
ATOM 1204 C C B SER A 1 146 ? -4.150 -14.217 44.749 0.30 11.92 190 SER A C 1
ATOM 1205 O O A SER A 1 146 ? -5.163 -14.281 44.045 0.70 12.92 190 SER A O 1
ATOM 1206 O O B SER A 1 146 ? -5.240 -14.115 44.160 0.30 12.54 190 SER A O 1
ATOM 1211 N N . ASP A 1 147 ? -3.060 -13.516 44.417 1.00 10.99 191 ASP A N 1
ATOM 1212 C CA . ASP A 1 147 ? -3.048 -12.599 43.245 1.00 10.53 191 ASP A CA 1
ATOM 1213 C C . ASP A 1 147 ? -3.134 -13.434 41.959 1.00 9.83 191 ASP A C 1
ATOM 1214 O O . ASP A 1 147 ? -3.866 -13.065 41.028 1.00 11.01 191 ASP A O 1
ATOM 1219 N N . GLN A 1 148 ? -2.390 -14.534 41.916 1.00 9.40 192 GLN A N 1
ATOM 1220 C CA . GLN A 1 148 ? -2.355 -15.439 40.747 1.00 9.17 192 GLN A CA 1
ATOM 1221 C C . GLN A 1 148 ? -3.692 -16.172 40.623 1.00 9.70 192 GLN A C 1
ATOM 1222 O O . GLN A 1 148 ? -4.178 -16.307 39.492 1.00 10.68 192 GLN A O 1
ATOM 1228 N N . ARG A 1 149 ? -4.278 -16.601 41.741 1.00 10.10 193 ARG A N 1
ATOM 1229 C CA . ARG A 1 149 ? -5.620 -17.234 41.755 1.00 12.12 193 ARG A CA 1
ATOM 1230 C C . ARG A 1 149 ? -6.637 -16.245 41.177 1.00 12.25 193 ARG A C 1
ATOM 1231 O O . ARG A 1 149 ? -7.460 -16.654 40.356 1.00 13.50 193 ARG A O 1
ATOM 1239 N N . PHE A 1 150 ? -6.560 -14.972 41.564 1.00 11.58 194 PHE A N 1
ATOM 1240 C CA . PHE A 1 150 ? -7.457 -13.923 41.037 1.00 12.49 194 PHE A CA 1
ATOM 1241 C C . PHE A 1 150 ? -7.372 -13.902 39.499 1.00 11.97 194 PHE A C 1
ATOM 1242 O O . PHE A 1 150 ? -8.405 -13.920 38.817 1.00 14.61 194 PHE A O 1
ATOM 1250 N N . MET A 1 151 ? -6.161 -13.889 38.953 1.00 11.99 195 MET A N 1
ATOM 1251 C CA . MET A 1 151 ? -5.944 -13.898 37.481 1.00 13.82 195 MET A CA 1
ATOM 1252 C C . MET A 1 151 ? -6.495 -15.192 36.862 1.00 15.26 195 MET A C 1
ATOM 1253 O O . MET A 1 151 ? -7.125 -15.088 35.784 1.00 19.95 195 MET A O 1
ATOM 1258 N N . GLU A 1 152 ? -6.263 -16.341 37.514 1.00 16.55 196 GLU A N 1
ATOM 1259 C CA . GLU A 1 152 ? -6.722 -17.715 37.115 1.00 19.63 196 GLU A CA 1
ATOM 1260 C C . GLU A 1 152 ? -8.237 -17.662 36.863 1.00 21.22 196 GLU A C 1
ATOM 1261 O O . GLU A 1 152 ? -8.692 -18.166 35.823 1.00 28.08 196 GLU A O 1
ATOM 1267 N N . ILE A 1 153 ? -9.002 -16.996 37.727 1.00 18.16 197 ILE A N 1
ATOM 1268 C CA . ILE A 1 153 ? -10.488 -17.090 37.677 1.00 20.74 197 ILE A CA 1
ATOM 1269 C C . ILE A 1 153 ? -11.138 -15.829 37.098 1.00 19.59 197 ILE A C 1
ATOM 1270 O O . ILE A 1 153 ? -12.363 -15.863 36.853 1.00 24.42 197 ILE A O 1
ATOM 1275 N N . PHE A 1 154 ? -10.375 -14.785 36.806 1.00 19.07 198 PHE A N 1
ATOM 1276 C CA . PHE A 1 154 ? -10.944 -13.530 36.260 1.00 23.86 198 PHE A CA 1
ATOM 1277 C C . PHE A 1 154 ? -11.654 -13.811 34.929 1.00 27.35 198 PHE A C 1
ATOM 1278 O O . PHE A 1 154 ? -11.052 -14.377 33.989 1.00 30.43 198 PHE A O 1
ATOM 1286 N N . ASP A 1 155 ? -12.927 -13.429 34.860 1.00 32.79 199 ASP A N 1
ATOM 1287 C CA . ASP A 1 155 ? -13.812 -13.723 33.705 1.00 38.01 199 ASP A CA 1
ATOM 1288 C C . ASP A 1 155 ? -13.553 -12.662 32.633 1.00 39.19 199 ASP A C 1
ATOM 1289 O O . ASP A 1 155 ? -13.797 -11.463 32.896 1.00 36.97 199 ASP A O 1
ATOM 1294 N N . VAL A 1 156 ? -13.045 -13.087 31.477 1.00 40.73 200 VAL A N 1
ATOM 1295 C CA . VAL A 1 156 ? -12.672 -12.162 30.364 1.00 47.72 200 VAL A CA 1
ATOM 1296 C C . VAL A 1 156 ? -13.847 -11.988 29.390 1.00 52.94 200 VAL A C 1
ATOM 1297 O O . VAL A 1 156 ? -13.686 -11.207 28.434 1.00 52.52 200 VAL A O 1
ATOM 1301 N N . SER A 1 157 ? -14.993 -12.642 29.633 1.00 58.22 201 SER A N 1
ATOM 1302 C CA . SER A 1 157 ? -16.144 -12.733 28.693 1.00 57.00 201 SER A CA 1
ATOM 1303 C C . SER A 1 157 ? -16.619 -11.343 28.236 1.00 57.44 201 SER A C 1
ATOM 1304 O O . SER A 1 157 ? -16.891 -11.192 27.033 1.00 62.35 201 SER A O 1
ATOM 1307 N N . SER A 1 158 ? -16.702 -10.363 29.147 1.00 58.50 202 SER A N 1
ATOM 1308 C CA . SER A 1 158 ? -17.269 -9.007 28.898 1.00 59.46 202 SER A CA 1
ATOM 1309 C C . SER A 1 158 ? -16.372 -8.191 27.949 1.00 56.19 202 SER A C 1
ATOM 1310 O O . SER A 1 158 ? -16.820 -7.114 27.499 1.00 60.17 202 SER A O 1
ATOM 1313 N N . PHE A 1 159 ? -15.165 -8.678 27.634 1.00 50.68 203 PHE A N 1
ATOM 1314 C CA . PHE A 1 159 ? -14.114 -7.918 26.901 1.00 46.66 203 PHE A CA 1
ATOM 1315 C C . PHE A 1 159 ? -13.842 -8.472 25.499 1.00 59.49 203 PHE A C 1
ATOM 1316 O O . PHE A 1 159 ? -13.074 -7.813 24.764 1.00 64.22 203 PHE A O 1
ATOM 1324 N N . SER A 1 160 ? -14.407 -9.627 25.139 1.00 80.81 204 SER A N 1
ATOM 1325 C CA . SER A 1 160 ? -14.036 -10.396 23.919 1.00 90.77 204 SER A CA 1
ATOM 1326 C C . SER A 1 160 ? -13.971 -9.479 22.683 1.00 99.12 204 SER A C 1
ATOM 1327 O O . SER A 1 160 ? -13.054 -9.677 21.858 1.00 104.65 204 SER A O 1
ATOM 1330 N N . HIS A 1 161 ? -14.882 -8.502 22.578 1.00 98.05 205 HIS A N 1
ATOM 1331 C CA . HIS A 1 161 ? -15.111 -7.644 21.378 1.00 92.38 205 HIS A CA 1
ATOM 1332 C C . HIS A 1 161 ? -14.088 -6.498 21.272 1.00 92.43 205 HIS A C 1
ATOM 1333 O O . HIS A 1 161 ? -13.841 -6.056 20.132 1.00 90.73 205 HIS A O 1
ATOM 1340 N N . ILE A 1 162 ? -13.531 -6.023 22.396 1.00 89.48 206 ILE A N 1
ATOM 1341 C CA . ILE A 1 162 ? -12.615 -4.836 22.463 1.00 89.92 206 ILE A CA 1
ATOM 1342 C C . ILE A 1 162 ? -11.310 -5.178 21.735 1.00 101.95 206 ILE A C 1
ATOM 1343 O O . ILE A 1 162 ? -10.543 -6.002 22.233 1.00 101.73 206 ILE A O 1
ATOM 1348 N N . PRO A 1 163 ? -10.995 -4.573 20.554 1.00 106.60 207 PRO A N 1
ATOM 1349 C CA . PRO A 1 163 ? -9.765 -4.891 19.819 1.00 102.62 207 PRO A CA 1
ATOM 1350 C C . PRO A 1 163 ? -8.534 -4.141 20.358 1.00 103.72 207 PRO A C 1
ATOM 1351 O O . PRO A 1 163 ? -8.714 -3.076 20.918 1.00 113.76 207 PRO A O 1
ATOM 1355 N N . MET A 1 164 ? -7.330 -4.700 20.166 1.00 91.42 208 MET A N 1
ATOM 1356 C CA . MET A 1 164 ? -6.061 -4.198 20.768 1.00 79.06 208 MET A CA 1
ATOM 1357 C C . MET A 1 164 ? -4.998 -3.961 19.690 1.00 76.15 208 MET A C 1
ATOM 1358 O O . MET A 1 164 ? -3.842 -4.447 19.857 1.00 76.92 208 MET A O 1
ATOM 1363 N N . SER A 1 165 ? -5.360 -3.183 18.665 1.00 66.34 209 SER A N 1
ATOM 1364 C CA . SER A 1 165 ? -4.462 -2.775 17.553 1.00 64.80 209 SER A CA 1
ATOM 1365 C C . SER A 1 165 ? -3.334 -1.868 18.071 1.00 64.22 209 SER A C 1
ATOM 1366 O O . SER A 1 165 ? -2.392 -1.646 17.290 1.00 68.10 209 SER A O 1
ATOM 1369 N N . PHE A 1 166 ? -3.406 -1.383 19.326 1.00 59.94 210 PHE A N 1
ATOM 1370 C CA . PHE A 1 166 ? -2.314 -0.615 19.996 1.00 52.35 210 PHE A CA 1
ATOM 1371 C C . PHE A 1 166 ? -1.088 -1.492 20.243 1.00 46.94 210 PHE A C 1
ATOM 1372 O O . PHE A 1 166 ? 0.052 -0.972 20.200 1.00 35.80 210 PHE A O 1
ATOM 1380 N N . SER A 1 167 ? -1.337 -2.763 20.556 1.00 42.91 211 SER A N 1
ATOM 1381 C CA . SER A 1 167 ? -0.327 -3.717 21.068 1.00 45.90 211 SER A CA 1
ATOM 1382 C C . SER A 1 167 ? 0.801 -3.912 20.043 1.00 48.83 211 SER A C 1
ATOM 1383 O O . SER A 1 167 ? 0.559 -3.713 18.816 1.00 51.89 211 SER A O 1
ATOM 1386 N N . CYS A 1 168 ? 1.992 -4.263 20.541 1.00 47.40 212 CYS A N 1
ATOM 1387 C CA . CYS A 1 168 ? 3.146 -4.783 19.755 1.00 47.01 212 CYS A CA 1
ATOM 1388 C C . CYS A 1 168 ? 2.799 -6.197 19.279 1.00 53.96 212 CYS A C 1
ATOM 1389 O O . CYS A 1 168 ? 3.327 -6.616 18.228 1.00 52.51 212 CYS A O 1
ATOM 1392 N N . SER A 1 169 ? 1.936 -6.875 20.048 1.00 42.05 213 SER A N 1
ATOM 1393 C CA . SER A 1 169 ? 1.407 -8.238 19.810 1.00 45.82 213 SER A CA 1
ATOM 1394 C C . SER A 1 169 ? 0.037 -8.149 19.105 1.00 59.87 213 SER A C 1
ATOM 1395 O O . SER A 1 169 ? -0.975 -7.896 19.800 1.00 68.33 213 SER A O 1
ATOM 1398 N N . ILE A 1 170 ? 0.013 -8.305 17.770 1.00 62.11 214 ILE A N 1
ATOM 1399 C CA . ILE A 1 170 ? -1.223 -8.395 16.932 1.00 68.10 214 ILE A CA 1
ATOM 1400 C C . ILE A 1 170 ? -1.586 -9.878 16.764 1.00 70.93 214 ILE A C 1
ATOM 1401 O O . ILE A 1 170 ? -1.132 -10.597 15.840 1.00 59.62 214 ILE A O 1
ATOM 1406 N N . LEU B 1 7 ? -6.212 -19.751 25.976 1.00 34.22 51 LEU B N 1
ATOM 1407 C CA . LEU B 1 7 ? -4.924 -19.019 26.258 1.00 26.99 51 LEU B CA 1
ATOM 1408 C C . LEU B 1 7 ? -3.772 -19.827 25.675 1.00 33.19 51 LEU B C 1
ATOM 1409 O O . LEU B 1 7 ? -3.474 -20.884 26.230 1.00 47.13 51 LEU B O 1
ATOM 1414 N N . HIS B 1 8 ? -3.172 -19.349 24.585 1.00 24.60 52 HIS B N 1
ATOM 1415 C CA . HIS B 1 8 ? -2.388 -20.195 23.669 1.00 24.24 52 HIS B CA 1
ATOM 1416 C C . HIS B 1 8 ? -1.038 -19.553 23.345 1.00 20.23 52 HIS B C 1
ATOM 1417 O O . HIS B 1 8 ? -0.232 -20.286 22.800 1.00 24.56 52 HIS B O 1
ATOM 1424 N N . LEU B 1 9 ? -0.774 -18.276 23.677 1.00 14.87 53 LEU B N 1
ATOM 1425 C CA . LEU B 1 9 ? 0.527 -17.645 23.354 1.00 13.42 53 LEU B CA 1
ATOM 1426 C C . LEU B 1 9 ? 1.524 -17.871 24.490 1.00 11.93 53 LEU B C 1
ATOM 1427 O O . LEU B 1 9 ? 1.161 -17.697 25.676 1.00 12.17 53 LEU B O 1
ATOM 1432 N N . ILE B 1 10 ? 2.759 -18.203 24.132 1.00 11.51 54 ILE B N 1
ATOM 1433 C CA . ILE B 1 10 ? 3.822 -18.514 25.129 1.00 11.23 54 ILE B CA 1
ATOM 1434 C C . ILE B 1 10 ? 5.034 -17.663 24.796 1.00 10.16 54 ILE B C 1
ATOM 1435 O O . ILE B 1 10 ? 5.841 -18.028 23.941 1.00 10.81 54 ILE B O 1
ATOM 1440 N N . PRO B 1 11 ? 5.212 -16.516 25.474 1.00 10.36 55 PRO B N 1
ATOM 1441 C CA . PRO B 1 11 ? 6.433 -15.743 25.296 1.00 9.88 55 PRO B CA 1
ATOM 1442 C C . PRO B 1 11 ? 7.646 -16.581 25.670 1.00 9.39 55 PRO B C 1
ATOM 1443 O O . PRO B 1 11 ? 7.566 -17.464 26.523 1.00 9.67 55 PRO B O 1
ATOM 1447 N N . PRO B 1 12 ? 8.812 -16.313 25.049 1.00 9.10 56 PRO B N 1
ATOM 1448 C CA . PRO B 1 12 ? 10.028 -17.037 25.400 1.00 9.31 56 PRO B CA 1
ATOM 1449 C C . PRO B 1 12 ? 10.469 -16.728 26.835 1.00 8.60 56 PRO B C 1
ATOM 1450 O O . PRO B 1 12 ? 9.989 -15.787 27.486 1.00 9.26 56 PRO B O 1
ATOM 1454 N N . LEU B 1 13 ? 11.374 -17.564 27.321 1.00 9.41 57 LEU B N 1
ATOM 1455 C CA . LEU B 1 13 ? 11.940 -17.460 28.691 1.00 9.62 57 LEU B CA 1
ATOM 1456 C C . LEU B 1 13 ? 12.305 -15.999 28.998 1.00 8.22 57 LEU B C 1
ATOM 1457 O O . LEU B 1 13 ? 13.017 -15.381 28.218 1.00 8.75 57 LEU B O 1
ATOM 1462 N N . ASN B 1 14 ? 11.856 -15.472 30.136 1.00 7.85 58 ASN B N 1
ATOM 1463 C CA . ASN B 1 14 ? 12.288 -14.147 30.654 1.00 8.66 58 ASN B CA 1
ATOM 1464 C C . ASN B 1 14 ? 12.002 -13.043 29.623 1.00 7.80 58 ASN B C 1
ATOM 1465 O O . ASN B 1 14 ? 12.717 -12.028 29.590 1.00 8.68 58 ASN B O 1
ATOM 1470 N N . PHE B 1 15 ? 10.933 -13.184 28.854 1.00 7.42 59 PHE B N 1
ATOM 1471 C CA . PHE B 1 15 ? 10.564 -12.182 27.834 1.00 7.81 59 PHE B CA 1
ATOM 1472 C C . PHE B 1 15 ? 10.168 -10.855 28.489 1.00 7.51 59 PHE B C 1
ATOM 1473 O O . PHE B 1 15 ? 9.357 -10.829 29.439 1.00 8.63 59 PHE B O 1
ATOM 1481 N N . SER B 1 16 ? 10.639 -9.758 27.916 1.00 6.76 60 SER B N 1
ATOM 1482 C CA . SER B 1 16 ? 10.146 -8.418 28.305 1.00 7.96 60 SER B CA 1
ATOM 1483 C C . SER B 1 16 ? 10.325 -7.420 27.177 1.00 7.55 60 SER B C 1
ATOM 1484 O O . SER B 1 16 ? 11.222 -7.562 26.352 1.00 8.06 60 SER B O 1
ATOM 1487 N N . MET B 1 17 ? 9.467 -6.416 27.189 1.00 8.47 61 MET B N 1
ATOM 1488 C CA . MET B 1 17 ? 9.619 -5.226 26.348 1.00 8.74 61 MET B CA 1
ATOM 1489 C C . MET B 1 17 ? 10.601 -4.262 27.036 1.00 9.29 61 MET B C 1
ATOM 1490 O O . MET B 1 17 ? 10.394 -3.871 28.186 1.00 14.71 61 MET B O 1
ATOM 1495 N N . VAL B 1 18 ? 11.662 -3.896 26.346 1.00 7.47 62 VAL B N 1
ATOM 1496 C CA . VAL B 1 18 ? 12.698 -2.950 26.844 1.00 8.07 62 VAL B CA 1
ATOM 1497 C C . VAL B 1 18 ? 12.274 -1.523 26.518 1.00 7.97 62 VAL B C 1
ATOM 1498 O O . VAL B 1 18 ? 12.381 -0.629 27.371 1.00 9.68 62 VAL B O 1
ATOM 1502 N N . ASP B 1 19 ? 11.839 -1.307 25.293 1.00 8.19 63 ASP B N 1
ATOM 1503 C CA . ASP B 1 19 ? 11.477 0.036 24.807 1.00 9.43 63 ASP B CA 1
ATOM 1504 C C . ASP B 1 19 ? 10.603 -0.176 23.571 1.00 8.99 63 ASP B C 1
ATOM 1505 O O . ASP B 1 19 ? 10.437 -1.311 23.145 1.00 9.67 63 ASP B O 1
ATOM 1510 N N . ASN B 1 20 ? 10.083 0.897 22.996 1.00 10.90 64 ASN B N 1
ATOM 1511 C CA . ASN B 1 20 ? 9.391 0.816 21.690 1.00 12.33 64 ASN B CA 1
ATOM 1512 C C . ASN B 1 20 ? 10.313 0.065 20.715 1.00 11.89 64 ASN B C 1
ATOM 1513 O O . ASN B 1 20 ? 11.462 0.478 20.534 1.00 13.87 64 ASN B O 1
ATOM 1518 N N . GLY B 1 21 ? 9.833 -1.034 20.145 1.00 12.19 65 GLY B N 1
ATOM 1519 C CA . GLY B 1 21 ? 10.562 -1.792 19.120 1.00 12.90 65 GLY B CA 1
ATOM 1520 C C . GLY B 1 21 ? 11.698 -2.655 19.648 1.00 10.21 65 GLY B C 1
ATOM 1521 O O . GLY B 1 21 ? 12.409 -3.191 18.814 1.00 10.99 65 GLY B O 1
ATOM 1522 N N . ILE B 1 22 ? 11.879 -2.796 20.966 1.00 8.78 66 ILE B N 1
ATOM 1523 C CA . ILE B 1 22 ? 13.017 -3.567 21.538 1.00 7.85 66 ILE B CA 1
ATOM 1524 C C . ILE B 1 22 ? 12.504 -4.522 22.609 1.00 7.07 66 ILE B C 1
ATOM 1525 O O . ILE B 1 22 ? 11.893 -4.084 23.569 1.00 7.76 66 ILE B O 1
ATOM 1530 N N . PHE B 1 23 ? 12.830 -5.796 22.441 1.00 7.10 67 PHE B N 1
ATOM 1531 C CA . PHE B 1 23 ? 12.452 -6.897 23.348 1.00 7.02 67 PHE B CA 1
ATOM 1532 C C . PHE B 1 23 ? 13.707 -7.634 23.802 1.00 6.11 67 PHE B C 1
ATOM 1533 O O . PHE B 1 23 ? 14.745 -7.587 23.122 1.00 7.28 67 PHE B O 1
ATOM 1541 N N . ARG B 1 24 ? 13.589 -8.321 24.932 1.00 6.36 68 ARG B N 1
ATOM 1542 C CA . ARG B 1 24 ? 14.662 -9.192 25.465 1.00 6.10 68 ARG B CA 1
ATOM 1543 C C . ARG B 1 24 ? 14.060 -10.537 25.859 1.00 6.13 68 ARG B C 1
ATOM 1544 O O . ARG B 1 24 ? 12.911 -10.598 26.288 1.00 6.82 68 ARG B O 1
ATOM 1552 N N . SER B 1 25 ? 14.860 -11.576 25.753 1.00 6.15 69 SER B N 1
ATOM 1553 C CA . SER B 1 25 ? 14.468 -12.908 26.248 1.00 6.31 69 SER B CA 1
ATOM 1554 C C . SER B 1 25 ? 15.658 -13.842 26.331 1.00 6.29 69 SER B C 1
ATOM 1555 O O . SER B 1 25 ? 16.757 -13.485 25.921 1.00 7.18 69 SER B O 1
ATOM 1558 N N . GLY B 1 26 ? 15.366 -15.038 26.838 1.00 7.08 70 GLY B N 1
ATOM 1559 C CA . GLY B 1 26 ? 16.204 -16.217 26.642 1.00 7.78 70 GLY B CA 1
ATOM 1560 C C . GLY B 1 26 ? 15.910 -16.887 25.314 1.00 9.13 70 GLY B C 1
ATOM 1561 O O . GLY B 1 26 ? 15.186 -16.332 24.468 1.00 9.92 70 GLY B O 1
ATOM 1562 N N . PHE B 1 27 ? 16.425 -18.097 25.140 1.00 9.99 71 PHE B N 1
ATOM 1563 C CA . PHE B 1 27 ? 16.434 -18.772 23.823 1.00 10.73 71 PHE B CA 1
ATOM 1564 C C . PHE B 1 27 ? 15.015 -19.197 23.468 1.00 11.15 71 PHE B C 1
ATOM 1565 O O . PHE B 1 27 ? 14.432 -20.022 24.172 1.00 12.05 71 PHE B O 1
ATOM 1573 N N . PRO B 1 28 ? 14.428 -18.690 22.360 1.00 11.01 72 PRO B N 1
ATOM 1574 C CA . PRO B 1 28 ? 13.106 -19.146 21.932 1.00 11.56 72 PRO B CA 1
ATOM 1575 C C . PRO B 1 28 ? 13.108 -20.582 21.389 1.00 12.94 72 PRO B C 1
ATOM 1576 O O . PRO B 1 28 ? 14.076 -21.024 20.771 1.00 14.88 72 PRO B O 1
ATOM 1580 N N . ASP B 1 29 ? 12.019 -21.299 21.642 1.00 14.32 73 ASP B N 1
ATOM 1581 C CA . ASP B 1 29 ? 11.788 -22.617 21.007 1.00 16.79 73 ASP B CA 1
ATOM 1582 C C . ASP B 1 29 ? 10.459 -22.554 20.250 1.00 15.47 73 ASP B C 1
ATOM 1583 O O . ASP B 1 29 ? 9.782 -21.506 20.283 1.00 14.23 73 ASP B O 1
ATOM 1588 N N . SER B 1 30 ? 10.098 -23.629 19.569 1.00 18.11 74 SER B N 1
ATOM 1589 C CA . SER B 1 30 ? 8.948 -23.626 18.635 1.00 19.10 74 SER B CA 1
ATOM 1590 C C . SER B 1 30 ? 7.645 -23.289 19.372 1.00 16.73 74 SER B C 1
ATOM 1591 O O . SER B 1 30 ? 6.743 -22.717 18.731 1.00 18.82 74 SER B O 1
ATOM 1594 N N . ALA B 1 31 ? 7.541 -23.577 20.673 1.00 14.77 75 ALA B N 1
ATOM 1595 C CA . ALA B 1 31 ? 6.329 -23.265 21.465 1.00 15.12 75 ALA B CA 1
ATOM 1596 C C . ALA B 1 31 ? 6.136 -21.743 21.559 1.00 13.10 75 ALA B C 1
ATOM 1597 O O . ALA B 1 31 ? 5.007 -21.294 21.800 1.00 14.49 75 ALA B O 1
ATOM 1599 N N . ASN B 1 32 ? 7.198 -20.975 21.352 1.00 11.88 76 ASN B N 1
ATOM 1600 C CA . ASN B 1 32 ? 7.183 -19.495 21.462 1.00 12.01 76 ASN B CA 1
ATOM 1601 C C . ASN B 1 32 ? 6.935 -18.824 20.098 1.00 12.73 76 ASN B C 1
ATOM 1602 O O . ASN B 1 32 ? 6.793 -17.585 20.057 1.00 13.48 76 ASN B O 1
ATOM 1607 N N . PHE B 1 33 ? 6.948 -19.569 18.996 1.00 14.04 77 PHE B N 1
ATOM 1608 C CA . PHE B 1 33 ? 6.940 -18.952 17.648 1.00 15.17 77 PHE B CA 1
ATOM 1609 C C . PHE B 1 33 ? 5.624 -18.200 17.419 1.00 15.16 77 PHE B C 1
ATOM 1610 O O . PHE B 1 33 ? 5.699 -17.085 16.873 1.00 16.73 77 PHE B O 1
ATOM 1618 N N . SER B 1 34 ? 4.465 -18.738 17.822 1.00 15.58 78 SER B N 1
ATOM 1619 C CA . SER B 1 34 ? 3.176 -18.048 17.557 1.00 15.87 78 SER B CA 1
ATOM 1620 C C . SER B 1 34 ? 3.177 -16.708 18.301 1.00 14.59 78 SER B C 1
ATOM 1621 O O . SER B 1 34 ? 2.700 -15.717 17.739 1.00 18.40 78 SER B O 1
ATOM 1624 N N . PHE B 1 35 ? 3.757 -16.648 19.500 1.00 13.61 79 PHE B N 1
ATOM 1625 C CA . PHE B 1 35 ? 3.866 -15.373 20.250 1.00 12.55 79 PHE B CA 1
ATOM 1626 C C . PHE B 1 35 ? 4.815 -14.421 19.508 1.00 12.87 79 PHE B C 1
ATOM 1627 O O . PHE B 1 35 ? 4.462 -13.242 19.290 1.00 13.76 79 PHE B O 1
ATOM 1635 N N . LEU B 1 36 ? 5.995 -14.903 19.110 1.00 12.46 80 LEU B N 1
ATOM 1636 C CA . LEU B 1 36 ? 6.978 -14.035 18.418 1.00 13.51 80 LEU B CA 1
ATOM 1637 C C . LEU B 1 36 ? 6.397 -13.486 17.105 1.00 13.86 80 LEU B C 1
ATOM 1638 O O . LEU B 1 36 ? 6.703 -12.334 16.783 1.00 14.84 80 LEU B O 1
ATOM 1643 N N . GLN B 1 37 ? 5.526 -14.225 16.420 1.00 15.65 81 GLN B N 1
ATOM 1644 C CA . GLN B 1 37 ? 4.906 -13.753 15.157 1.00 19.85 81 GLN B CA 1
ATOM 1645 C C . GLN B 1 37 ? 4.088 -12.483 15.429 1.00 20.14 81 GLN B C 1
ATOM 1646 O O . GLN B 1 37 ? 4.074 -11.611 14.551 1.00 24.15 81 GLN B O 1
ATOM 1652 N N . THR B 1 38 ? 3.471 -12.360 16.608 1.00 19.31 82 THR B N 1
ATOM 1653 C CA . THR B 1 38 ? 2.614 -11.199 16.956 1.00 20.80 82 THR B CA 1
ATOM 1654 C C . THR B 1 38 ? 3.457 -9.922 17.038 1.00 19.00 82 THR B C 1
ATOM 1655 O O . THR B 1 38 ? 2.859 -8.852 16.938 1.00 22.63 82 THR B O 1
ATOM 1659 N N . LEU B 1 39 ? 4.777 -10.021 17.208 1.00 17.49 83 LEU B N 1
ATOM 1660 C CA . LEU B 1 39 ? 5.645 -8.833 17.404 1.00 16.68 83 LEU B CA 1
ATOM 1661 C C . LEU B 1 39 ? 6.060 -8.210 16.070 1.00 16.72 83 LEU B C 1
ATOM 1662 O O . LEU B 1 39 ? 6.585 -7.095 16.104 1.00 19.06 83 LEU B O 1
ATOM 1667 N N . GLY B 1 40 ? 5.871 -8.895 14.944 1.00 18.36 84 GLY B N 1
ATOM 1668 C CA . GLY B 1 40 ? 6.320 -8.380 13.635 1.00 20.29 84 GLY B CA 1
ATOM 1669 C C . GLY B 1 40 ? 7.802 -8.014 13.655 1.00 17.28 84 GLY B C 1
ATOM 1670 O O . GLY B 1 40 ? 8.169 -6.907 13.187 1.00 17.88 84 GLY B O 1
ATOM 1671 N N . LEU B 1 41 ? 8.648 -8.917 14.145 1.00 15.49 85 LEU B N 1
ATOM 1672 C CA . LEU B 1 41 ? 10.113 -8.664 14.260 1.00 13.84 85 LEU B CA 1
ATOM 1673 C C . LEU B 1 41 ? 10.719 -8.399 12.878 1.00 13.35 85 LEU B C 1
ATOM 1674 O O . LEU B 1 41 ? 10.355 -9.055 11.894 1.00 15.92 85 LEU B O 1
ATOM 1679 N N . ARG B 1 42 ? 11.648 -7.471 12.831 1.00 13.28 86 ARG B N 1
ATOM 1680 C CA . ARG B 1 42 ? 12.560 -7.281 11.681 1.00 14.37 86 ARG B CA 1
ATOM 1681 C C . ARG B 1 42 ? 13.874 -8.012 11.936 1.00 12.70 86 ARG B C 1
ATOM 1682 O O . ARG B 1 42 ? 14.497 -8.453 10.970 1.00 15.79 86 ARG B O 1
ATOM 1690 N N A SER B 1 43 ? 14.303 -8.109 13.206 0.70 11.61 87 SER B N 1
ATOM 1691 N N B SER B 1 43 ? 14.320 -8.115 13.186 0.30 10.76 87 SER B N 1
ATOM 1692 C CA A SER B 1 43 ? 15.678 -8.530 13.578 0.70 12.89 87 SER B CA 1
ATOM 1693 C CA B SER B 1 43 ? 15.650 -8.703 13.463 0.30 10.66 87 SER B CA 1
ATOM 1694 C C A SER B 1 43 ? 15.698 -9.337 14.877 0.70 11.57 87 SER B C 1
ATOM 1695 C C B SER B 1 43 ? 15.718 -9.326 14.851 0.30 10.64 87 SER B C 1
ATOM 1696 O O A SER B 1 43 ? 14.840 -9.109 15.761 0.70 11.55 87 SER B O 1
ATOM 1697 O O B SER B 1 43 ? 14.890 -9.003 15.726 0.30 10.89 87 SER B O 1
ATOM 1702 N N . ILE B 1 44 ? 16.698 -10.211 14.994 1.00 11.69 88 ILE B N 1
ATOM 1703 C CA . ILE B 1 44 ? 17.120 -10.823 16.269 1.00 11.17 88 ILE B CA 1
ATOM 1704 C C . ILE B 1 44 ? 18.594 -10.463 16.465 1.00 10.04 88 ILE B C 1
ATOM 1705 O O . ILE B 1 44 ? 19.388 -10.593 15.524 1.00 12.23 88 ILE B O 1
ATOM 1710 N N . ILE B 1 45 ? 18.926 -10.003 17.667 1.00 9.70 89 ILE B N 1
ATOM 1711 C CA . ILE B 1 45 ? 20.332 -9.883 18.126 1.00 10.26 89 ILE B CA 1
ATOM 1712 C C . ILE B 1 45 ? 20.582 -11.067 19.053 1.00 9.84 89 ILE B C 1
ATOM 1713 O O . ILE B 1 45 ? 19.998 -11.108 20.158 1.00 10.43 89 ILE B O 1
ATOM 1718 N N . TYR B 1 46 ? 21.405 -12.003 18.596 1.00 10.44 90 TYR B N 1
ATOM 1719 C CA . TYR B 1 46 ? 21.648 -13.300 19.266 1.00 10.47 90 TYR B CA 1
ATOM 1720 C C . TYR B 1 46 ? 23.055 -13.275 19.849 1.00 10.54 90 TYR B C 1
ATOM 1721 O O . TYR B 1 46 ? 24.014 -13.081 19.085 1.00 11.69 90 TYR B O 1
ATOM 1730 N N . LEU B 1 47 ? 23.189 -13.448 21.165 1.00 10.55 91 LEU B N 1
ATOM 1731 C CA . LEU B 1 47 ? 24.464 -13.160 21.864 1.00 11.61 91 LEU B CA 1
ATOM 1732 C C . LEU B 1 47 ? 25.226 -14.432 22.252 1.00 14.10 91 LEU B C 1
ATOM 1733 O O . LEU B 1 47 ? 26.179 -14.312 23.048 1.00 16.99 91 LEU B O 1
ATOM 1738 N N . CYS B 1 48 ? 24.888 -15.591 21.689 1.00 14.12 92 CYS B N 1
ATOM 1739 C CA . CYS B 1 48 ? 25.601 -16.863 21.985 1.00 14.82 92 CYS B CA 1
ATOM 1740 C C . CYS B 1 48 ? 26.351 -17.339 20.749 1.00 16.10 92 CYS B C 1
ATOM 1741 O O . CYS B 1 48 ? 25.931 -17.074 19.625 1.00 17.19 92 CYS B O 1
ATOM 1744 N N . PRO B 1 49 ? 27.487 -18.043 20.931 1.00 19.09 93 PRO B N 1
ATOM 1745 C CA . PRO B 1 49 ? 28.268 -18.553 19.804 1.00 21.79 93 PRO B CA 1
ATOM 1746 C C . PRO B 1 49 ? 27.692 -19.796 19.109 1.00 21.00 93 PRO B C 1
ATOM 1747 O O . PRO B 1 49 ? 28.083 -20.048 17.980 1.00 23.69 93 PRO B O 1
ATOM 1751 N N . GLU B 1 50 ? 26.810 -20.550 19.768 1.00 21.60 94 GLU B N 1
ATOM 1752 C CA . GLU B 1 50 ? 26.305 -21.839 19.216 1.00 23.79 94 GLU B CA 1
ATOM 1753 C C . GLU B 1 50 ? 25.535 -21.557 17.928 1.00 23.17 94 GLU B C 1
ATOM 1754 O O . GLU B 1 50 ? 24.837 -20.546 17.817 1.00 21.42 94 GLU B O 1
ATOM 1760 N N . PRO B 1 51 ? 25.600 -22.446 16.915 1.00 26.33 95 PRO B N 1
ATOM 1761 C CA . PRO B 1 51 ? 24.797 -22.264 15.710 1.00 25.87 95 PRO B CA 1
ATOM 1762 C C . PRO B 1 51 ? 23.303 -22.244 16.056 1.00 23.37 95 PRO B C 1
ATOM 1763 O O . PRO B 1 51 ? 22.892 -22.964 16.970 1.00 24.08 95 PRO B O 1
ATOM 1767 N N . TYR B 1 52 ? 22.529 -21.466 15.302 1.00 22.03 96 TYR B N 1
ATOM 1768 C CA . TYR B 1 52 ? 21.059 -21.373 15.441 1.00 22.04 96 TYR B CA 1
ATOM 1769 C C . TYR B 1 52 ? 20.448 -22.697 14.999 1.00 23.17 96 TYR B C 1
ATOM 1770 O O . TYR B 1 52 ? 20.829 -23.241 13.967 1.00 25.82 96 TYR B O 1
ATOM 1779 N N . PRO B 1 53 ? 19.509 -23.271 15.781 1.00 24.72 97 PRO B N 1
ATOM 1780 C CA . PRO B 1 53 ? 18.863 -24.528 15.400 1.00 27.60 97 PRO B CA 1
ATOM 1781 C C . PRO B 1 53 ? 18.026 -24.387 14.120 1.00 27.28 97 PRO B C 1
ATOM 1782 O O . PRO B 1 53 ? 17.564 -23.293 13.840 1.00 24.21 97 PRO B O 1
ATOM 1786 N N . GLU B 1 54 ? 17.846 -25.488 13.382 1.00 28.65 98 GLU B N 1
ATOM 1787 C CA . GLU B 1 54 ? 17.108 -25.511 12.094 1.00 32.25 98 GLU B CA 1
ATOM 1788 C C . GLU B 1 54 ? 15.677 -24.998 12.309 1.00 29.63 98 GLU B C 1
ATOM 1789 O O . GLU B 1 54 ? 15.205 -24.238 11.451 1.00 27.57 98 GLU B O 1
ATOM 1795 N N . SER B 1 55 ? 15.019 -25.393 13.410 1.00 27.22 99 SER B N 1
ATOM 1796 C CA . SER B 1 55 ? 13.665 -24.934 13.811 1.00 27.11 99 SER B CA 1
ATOM 1797 C C . SER B 1 55 ? 13.612 -23.397 13.765 1.00 21.31 99 SER B C 1
ATOM 1798 O O . SER B 1 55 ? 12.744 -22.780 13.072 1.00 21.20 99 SER B O 1
ATOM 1801 N N . ASN B 1 56 ? 14.538 -22.781 14.474 1.00 19.98 100 ASN B N 1
ATOM 1802 C CA . ASN B 1 56 ? 14.594 -21.307 14.612 1.00 17.93 100 ASN B CA 1
ATOM 1803 C C . ASN B 1 56 ? 14.948 -20.673 13.261 1.00 18.02 100 ASN B C 1
ATOM 1804 O O . ASN B 1 56 ? 14.367 -19.641 12.928 1.00 19.48 100 ASN B O 1
ATOM 1809 N N . LEU B 1 57 ? 15.872 -21.264 12.508 1.00 21.29 101 LEU B N 1
ATOM 1810 C CA . LEU B 1 57 ? 16.272 -20.726 11.181 1.00 24.08 101 LEU B CA 1
ATOM 1811 C C . LEU B 1 57 ? 15.057 -20.720 10.249 1.00 23.00 101 LEU B C 1
ATOM 1812 O O . LEU B 1 57 ? 14.883 -19.726 9.524 1.00 25.56 101 LEU B O 1
ATOM 1817 N N . GLN B 1 58 ? 14.243 -21.779 10.265 1.00 24.40 102 GLN B N 1
ATOM 1818 C CA . GLN B 1 58 ? 13.044 -21.847 9.391 1.00 27.10 102 GLN B CA 1
ATOM 1819 C C . GLN B 1 58 ? 12.067 -20.742 9.805 1.00 24.10 102 GLN B C 1
ATOM 1820 O O . GLN B 1 58 ? 11.490 -20.107 8.921 1.00 24.49 102 GLN B O 1
ATOM 1826 N N . PHE B 1 59 ? 11.909 -20.483 11.101 1.00 22.44 103 PHE B N 1
ATOM 1827 C CA . PHE B 1 59 ? 11.035 -19.386 11.584 1.00 22.64 103 PHE B CA 1
ATOM 1828 C C . PHE B 1 59 ? 11.536 -18.037 11.040 1.00 20.35 103 PHE B C 1
ATOM 1829 O O . PHE B 1 59 ? 10.720 -17.224 10.564 1.00 21.83 103 PHE B O 1
ATOM 1837 N N . LEU B 1 60 ? 12.843 -17.779 11.104 1.00 19.15 104 LEU B N 1
ATOM 1838 C CA . LEU B 1 60 ? 13.413 -16.495 10.620 1.00 21.55 104 LEU B CA 1
ATOM 1839 C C . LEU B 1 60 ? 13.148 -16.359 9.120 1.00 21.04 104 LEU B C 1
ATOM 1840 O O . LEU B 1 60 ? 12.754 -15.265 8.665 1.00 23.60 104 LEU B O 1
ATOM 1845 N N . LYS B 1 61 ? 13.379 -17.431 8.370 1.00 21.99 105 LYS B N 1
ATOM 1846 C CA . LYS B 1 61 ? 13.242 -17.411 6.897 1.00 26.94 105 LYS B CA 1
ATOM 1847 C C . LYS B 1 61 ? 11.769 -17.159 6.550 1.00 26.14 105 LYS B C 1
ATOM 1848 O O . LYS B 1 61 ? 11.504 -16.277 5.702 1.00 31.71 105 LYS B O 1
ATOM 1854 N N . SER B 1 62 ? 10.849 -17.879 7.187 0.50 24.55 106 SER B N 1
ATOM 1855 C CA . SER B 1 62 ? 9.399 -17.764 6.902 1.00 30.02 106 SER B CA 1
ATOM 1856 C C . SER B 1 62 ? 8.894 -16.353 7.214 1.00 27.65 106 SER B C 1
ATOM 1857 O O . SER B 1 62 ? 7.935 -15.930 6.558 1.00 32.64 106 SER B O 1
ATOM 1860 N N . ASN B 1 63 ? 9.500 -15.660 8.181 1.00 24.22 107 ASN B N 1
ATOM 1861 C CA . ASN B 1 63 ? 8.988 -14.368 8.711 1.00 24.79 107 ASN B CA 1
ATOM 1862 C C . ASN B 1 63 ? 9.842 -13.185 8.241 1.00 24.82 107 ASN B C 1
ATOM 1863 O O . ASN B 1 63 ? 9.510 -12.059 8.627 1.00 27.76 107 ASN B O 1
ATOM 1868 N N . GLY B 1 64 ? 10.884 -13.415 7.433 1.00 25.37 108 GLY B N 1
ATOM 1869 C CA . GLY B 1 64 ? 11.765 -12.344 6.919 1.00 27.23 108 GLY B CA 1
ATOM 1870 C C . GLY B 1 64 ? 12.514 -11.643 8.043 1.00 23.50 108 GLY B C 1
ATOM 1871 O O . GLY B 1 64 ? 12.645 -10.397 8.009 1.00 26.83 108 GLY B O 1
ATOM 1872 N N . ILE B 1 65 ? 12.993 -12.403 9.022 1.00 19.34 109 ILE B N 1
ATOM 1873 C CA . ILE B 1 65 ? 13.703 -11.837 10.206 1.00 17.36 109 ILE B CA 1
ATOM 1874 C C . ILE B 1 65 ? 15.211 -12.000 10.007 1.00 18.25 109 ILE B C 1
ATOM 1875 O O . ILE B 1 65 ? 15.656 -13.121 9.718 1.00 21.27 109 ILE B O 1
ATOM 1880 N N . ARG B 1 66 ? 15.959 -10.907 10.146 1.00 16.20 110 ARG B N 1
ATOM 1881 C CA . ARG B 1 66 ? 17.440 -10.903 9.996 1.00 16.72 110 ARG B CA 1
ATOM 1882 C C . ARG B 1 66 ? 18.054 -11.347 11.324 1.00 15.29 110 ARG B C 1
ATOM 1883 O O . ARG B 1 66 ? 17.573 -10.914 12.388 1.00 18.32 110 ARG B O 1
ATOM 1891 N N . LEU B 1 67 ? 19.069 -12.202 11.268 1.00 15.30 111 LEU B N 1
ATOM 1892 C CA . LEU B 1 67 ? 19.803 -12.690 12.460 1.00 15.15 111 LEU B CA 1
ATOM 1893 C C . LEU B 1 67 ? 21.170 -12.005 12.513 1.00 14.68 111 LEU B C 1
ATOM 1894 O O . LEU B 1 67 ? 21.989 -12.201 11.588 1.00 18.60 111 LEU B O 1
ATOM 1899 N N . PHE B 1 68 ? 21.394 -11.233 13.572 1.00 13.44 112 PHE B N 1
ATOM 1900 C CA . PHE B 1 68 ? 22.697 -10.632 13.924 1.00 14.00 112 PHE B CA 1
ATOM 1901 C C . PHE B 1 68 ? 23.269 -11.441 15.084 1.00 13.46 112 PHE B C 1
ATOM 1902 O O . PHE B 1 68 ? 22.698 -11.392 16.175 1.00 16.58 112 PHE B O 1
ATOM 1910 N N . GLN B 1 69 ? 24.345 -12.174 14.847 1.00 13.88 113 GLN B N 1
ATOM 1911 C CA . GLN B 1 69 ? 24.952 -13.040 15.882 1.00 14.65 113 GLN B CA 1
ATOM 1912 C C . GLN B 1 69 ? 26.270 -12.413 16.337 1.00 13.89 113 GLN B C 1
ATOM 1913 O O . GLN B 1 69 ? 27.135 -12.147 15.487 1.00 15.42 113 GLN B O 1
ATOM 1919 N N . PHE B 1 70 ? 26.396 -12.209 17.642 1.00 14.24 114 PHE B N 1
ATOM 1920 C CA . PHE B 1 70 ? 27.616 -11.703 18.311 1.00 16.28 114 PHE B CA 1
ATOM 1921 C C . PHE B 1 70 ? 27.915 -12.677 19.436 1.00 20.45 114 PHE B C 1
ATOM 1922 O O . PHE B 1 70 ? 27.367 -12.484 20.522 1.00 25.19 114 PHE B O 1
ATOM 1930 N N . GLY B 1 71 ? 28.731 -13.681 19.149 1.00 21.57 115 GLY B N 1
ATOM 1931 C CA . GLY B 1 71 ? 28.907 -14.857 20.011 1.00 24.17 115 GLY B CA 1
ATOM 1932 C C . GLY B 1 71 ? 29.763 -14.527 21.209 1.00 21.34 115 GLY B C 1
ATOM 1933 O O . GLY B 1 71 ? 30.981 -14.502 21.087 1.00 27.98 115 GLY B O 1
ATOM 1934 N N . ILE B 1 72 ? 29.127 -14.306 22.340 1.00 17.36 116 ILE B N 1
ATOM 1935 C CA . ILE B 1 72 ? 29.834 -14.039 23.618 1.00 17.07 116 ILE B CA 1
ATOM 1936 C C . ILE B 1 72 ? 29.899 -15.364 24.369 1.00 17.38 116 ILE B C 1
ATOM 1937 O O . ILE B 1 72 ? 28.840 -15.959 24.573 1.00 17.56 116 ILE B O 1
ATOM 1942 N N . GLU B 1 73 ? 31.092 -15.790 24.765 1.00 21.51 117 GLU B N 1
ATOM 1943 C CA . GLU B 1 73 ? 31.273 -17.051 25.524 1.00 27.05 117 GLU B CA 1
ATOM 1944 C C . GLU B 1 73 ? 30.587 -16.908 26.893 1.00 30.21 117 GLU B C 1
ATOM 1945 O O . GLU B 1 73 ? 30.681 -15.821 27.502 1.00 30.34 117 GLU B O 1
ATOM 1951 N N . GLY B 1 74 ? 29.880 -17.949 27.341 1.00 33.31 118 GLY B N 1
ATOM 1952 C CA . GLY B 1 74 ? 29.302 -18.012 28.700 1.00 32.91 118 GLY B CA 1
ATOM 1953 C C . GLY B 1 74 ? 30.378 -18.297 29.734 1.00 37.37 118 GLY B C 1
ATOM 1954 O O . GLY B 1 74 ? 31.205 -19.189 29.481 1.00 48.05 118 GLY B O 1
ATOM 1955 N N . ASN B 1 75 ? 30.402 -17.548 30.836 1.00 34.97 119 ASN B N 1
ATOM 1956 C CA . ASN B 1 75 ? 31.396 -17.708 31.937 1.00 37.31 119 ASN B CA 1
ATOM 1957 C C . ASN B 1 75 ? 30.711 -17.415 33.271 1.00 39.53 119 ASN B C 1
ATOM 1958 O O . ASN B 1 75 ? 29.939 -16.453 33.322 1.00 45.99 119 ASN B O 1
ATOM 1963 N N . LYS B 1 76 ? 31.027 -18.183 34.313 1.00 39.90 120 LYS B N 1
ATOM 1964 C CA . LYS B 1 76 ? 30.462 -17.998 35.674 1.00 41.62 120 LYS B CA 1
ATOM 1965 C C . LYS B 1 76 ? 31.465 -17.233 36.551 1.00 39.35 120 LYS B C 1
ATOM 1966 O O . LYS B 1 76 ? 32.695 -17.261 36.267 1.00 35.60 120 LYS B O 1
ATOM 1972 N N . GLU B 1 77 ? 30.950 -16.553 37.576 1.00 38.58 121 GLU B N 1
ATOM 1973 C CA . GLU B 1 77 ? 31.776 -15.880 38.611 1.00 38.00 121 GLU B CA 1
ATOM 1974 C C . GLU B 1 77 ? 32.621 -16.945 39.297 1.00 37.16 121 GLU B C 1
ATOM 1975 O O . GLU B 1 77 ? 32.149 -18.070 39.473 1.00 40.04 121 GLU B O 1
ATOM 1981 N N . PRO B 1 78 ? 33.863 -16.642 39.746 1.00 39.28 122 PRO B N 1
ATOM 1982 C CA . PRO B 1 78 ? 34.510 -15.333 39.572 1.00 34.47 122 PRO B CA 1
ATOM 1983 C C . PRO B 1 78 ? 35.387 -15.153 38.320 1.00 35.34 122 PRO B C 1
ATOM 1984 O O . PRO B 1 78 ? 36.384 -14.432 38.399 1.00 40.55 122 PRO B O 1
ATOM 1988 N N . PHE B 1 79 ? 35.013 -15.775 37.198 1.00 33.14 123 PHE B N 1
ATOM 1989 C CA . PHE B 1 79 ? 35.863 -15.828 35.980 1.00 35.53 123 PHE B CA 1
ATOM 1990 C C . PHE B 1 79 ? 35.148 -15.172 34.794 1.00 38.52 123 PHE B C 1
ATOM 1991 O O . PHE B 1 79 ? 35.442 -15.549 33.655 1.00 43.81 123 PHE B O 1
ATOM 1999 N N . VAL B 1 80 ? 34.262 -14.202 35.045 1.00 36.40 124 VAL B N 1
ATOM 2000 C CA . VAL B 1 80 ? 33.510 -13.527 33.949 1.00 39.40 124 VAL B CA 1
ATOM 2001 C C . VAL B 1 80 ? 34.426 -12.457 33.346 1.00 36.50 124 VAL B C 1
ATOM 2002 O O . VAL B 1 80 ? 35.049 -11.702 34.129 1.00 37.39 124 VAL B O 1
ATOM 2006 N N . ASN B 1 81 ? 34.503 -12.412 32.010 1.00 39.87 125 ASN B N 1
ATOM 2007 C CA . ASN B 1 81 ? 35.368 -11.474 31.246 1.00 37.99 125 ASN B CA 1
ATOM 2008 C C . ASN B 1 81 ? 34.599 -11.016 30.003 1.00 32.53 125 ASN B C 1
ATOM 2009 O O . ASN B 1 81 ? 34.884 -11.534 28.904 1.00 39.51 125 ASN B O 1
ATOM 2014 N N . ILE B 1 82 ? 33.656 -10.081 30.169 1.00 31.57 126 ILE B N 1
ATOM 2015 C CA . ILE B 1 82 ? 32.681 -9.690 29.102 1.00 31.91 126 ILE B CA 1
ATOM 2016 C C . ILE B 1 82 ? 33.429 -8.980 27.981 1.00 31.33 126 ILE B C 1
ATOM 2017 O O . ILE B 1 82 ? 34.155 -8.024 28.246 1.00 34.76 126 ILE B O 1
ATOM 2022 N N . PRO B 1 83 ? 33.272 -9.432 26.713 1.00 28.67 127 PRO B N 1
ATOM 2023 C CA . PRO B 1 83 ? 33.963 -8.844 25.567 1.00 25.76 127 PRO B CA 1
ATOM 2024 C C . PRO B 1 83 ? 33.312 -7.529 25.127 1.00 21.08 127 PRO B C 1
ATOM 2025 O O . PRO B 1 83 ? 32.236 -7.502 24.500 1.00 19.95 127 PRO B O 1
ATOM 2029 N N . ASP B 1 84 ? 34.004 -6.459 25.466 1.00 17.77 128 ASP B N 1
ATOM 2030 C CA . ASP B 1 84 ? 33.567 -5.074 25.195 1.00 17.86 128 ASP B CA 1
ATOM 2031 C C . ASP B 1 84 ? 33.258 -4.924 23.697 1.00 16.61 128 ASP B C 1
ATOM 2032 O O . ASP B 1 84 ? 32.221 -4.325 23.355 1.00 16.09 128 ASP B O 1
ATOM 2037 N N . HIS B 1 85 ? 34.105 -5.448 22.809 1.00 16.46 129 HIS B N 1
ATOM 2038 C CA . HIS B 1 85 ? 33.912 -5.224 21.351 1.00 16.96 129 HIS B CA 1
ATOM 2039 C C . HIS B 1 85 ? 32.592 -5.843 20.886 1.00 14.90 129 HIS B C 1
ATOM 2040 O O . HIS B 1 85 ? 31.899 -5.210 20.085 1.00 14.63 129 HIS B O 1
ATOM 2047 N N . LYS B 1 86 ? 32.269 -7.052 21.344 1.00 14.33 130 LYS B N 1
ATOM 2048 C CA . LYS B 1 86 ? 31.026 -7.741 20.921 1.00 14.13 130 LYS B CA 1
ATOM 2049 C C . LYS B 1 86 ? 29.799 -6.988 21.439 1.00 12.72 130 LYS B C 1
ATOM 2050 O O . LYS B 1 86 ? 28.846 -6.820 20.663 1.00 12.96 130 LYS B O 1
ATOM 2056 N N . ILE B 1 87 ? 29.815 -6.528 22.686 1.00 12.30 131 ILE B N 1
ATOM 2057 C CA . ILE B 1 87 ? 28.684 -5.728 23.221 1.00 13.45 131 ILE B CA 1
ATOM 2058 C C . ILE B 1 87 ? 28.520 -4.469 22.360 1.00 11.10 131 ILE B C 1
ATOM 2059 O O . ILE B 1 87 ? 27.373 -4.096 22.037 1.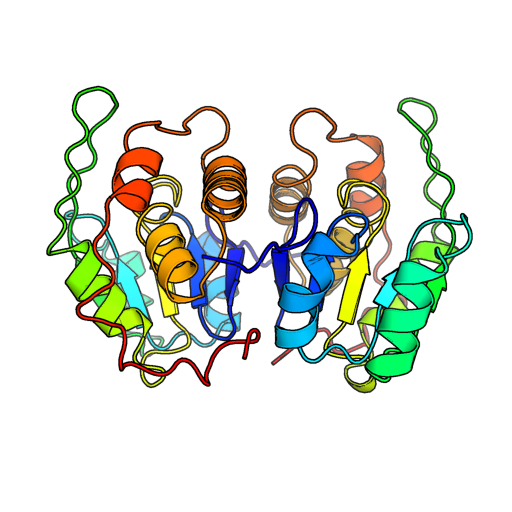00 11.60 131 ILE B O 1
ATOM 2064 N N . ARG B 1 88 ? 29.624 -3.816 22.008 1.00 10.99 132 ARG B N 1
ATOM 2065 C CA . ARG B 1 88 ? 29.552 -2.546 21.256 1.00 11.94 132 ARG B CA 1
ATOM 2066 C C . ARG B 1 88 ? 29.044 -2.817 19.832 1.00 11.32 132 ARG B C 1
ATOM 2067 O O . ARG B 1 88 ? 28.263 -2.007 19.333 1.00 11.05 132 ARG B O 1
ATOM 2075 N N . MET B 1 89 ? 29.426 -3.936 19.212 1.00 11.55 133 MET B N 1
ATOM 2076 C CA . MET B 1 89 ? 28.912 -4.257 17.858 1.00 11.81 133 MET B CA 1
ATOM 2077 C C . MET B 1 89 ? 27.403 -4.488 17.960 1.00 11.14 133 MET B C 1
ATOM 2078 O O . MET B 1 89 ? 26.647 -3.988 17.082 1.00 11.49 133 MET B O 1
ATOM 2083 N N . ALA B 1 90 ? 26.955 -5.183 19.010 1.00 10.99 134 ALA B N 1
ATOM 2084 C CA . ALA B 1 90 ? 25.514 -5.447 19.219 1.00 11.03 134 ALA B CA 1
ATOM 2085 C C . ALA B 1 90 ? 24.762 -4.125 19.470 1.00 10.57 134 ALA B C 1
ATOM 2086 O O . ALA B 1 90 ? 23.641 -3.941 18.948 1.00 11.22 134 ALA B O 1
ATOM 2088 N N . LEU B 1 91 ? 25.346 -3.230 20.259 1.00 11.08 135 LEU B N 1
ATOM 2089 C CA . LEU B 1 91 ? 24.721 -1.928 20.574 1.00 11.93 135 LEU B CA 1
ATOM 2090 C C . LEU B 1 91 ? 24.587 -1.097 19.292 1.00 11.34 135 LEU B C 1
ATOM 2091 O O . LEU B 1 91 ? 23.529 -0.473 19.115 1.00 13.89 135 LEU B O 1
ATOM 2096 N N . LYS B 1 92 ? 25.585 -1.124 18.401 1.00 11.74 136 LYS B N 1
ATOM 2097 C CA . LYS B 1 92 ? 25.530 -0.393 17.102 1.00 14.18 136 LYS B CA 1
ATOM 2098 C C . LYS B 1 92 ? 24.300 -0.871 16.314 1.00 13.13 136 LYS B C 1
ATOM 2099 O O . LYS B 1 92 ? 23.601 -0.047 15.710 1.00 15.39 136 LYS B O 1
ATOM 2105 N N . VAL B 1 93 ? 24.047 -2.174 16.294 1.00 12.75 137 VAL B N 1
ATOM 2106 C CA . VAL B 1 93 ? 22.890 -2.761 15.563 1.00 13.74 137 VAL B CA 1
ATOM 2107 C C . VAL B 1 93 ? 21.597 -2.355 16.285 1.00 12.52 137 VAL B C 1
ATOM 2108 O O . VAL B 1 93 ? 20.608 -1.958 15.633 1.00 14.03 137 VAL B O 1
ATOM 2112 N N . LEU B 1 94 ? 21.593 -2.471 17.603 1.00 12.35 138 LEU B N 1
ATOM 2113 C CA . LEU B 1 94 ? 20.407 -2.205 18.441 1.00 12.91 138 LEU B CA 1
ATOM 2114 C C . LEU B 1 94 ? 19.937 -0.761 18.253 1.00 13.60 138 LEU B C 1
ATOM 2115 O O . LEU B 1 94 ? 18.714 -0.525 18.270 1.00 15.34 138 LEU B O 1
ATOM 2120 N N . LEU B 1 95 ? 20.858 0.187 18.086 1.00 13.58 139 LEU B N 1
ATOM 2121 C CA . LEU B 1 95 ? 20.480 1.625 18.069 1.00 15.33 139 LEU B CA 1
ATOM 2122 C C . LEU B 1 95 ? 19.949 2.032 16.691 1.00 15.52 139 LEU B C 1
ATOM 2123 O O . LEU B 1 95 ? 19.427 3.151 16.589 1.00 18.98 139 LEU B O 1
ATOM 2128 N N . ASP B 1 96 ? 20.064 1.181 15.669 1.00 14.59 140 ASP B N 1
ATOM 2129 C CA . ASP B 1 96 ? 19.557 1.504 14.310 1.00 16.03 140 ASP B CA 1
ATOM 2130 C C . ASP B 1 96 ? 18.079 1.105 14.234 1.00 14.17 140 ASP B C 1
ATOM 2131 O O . ASP B 1 96 ? 17.783 -0.106 14.227 1.00 14.94 140 ASP B O 1
ATOM 2136 N N . GLU B 1 97 ? 17.179 2.081 14.216 1.00 15.25 141 GLU B N 1
ATOM 2137 C CA . GLU B 1 97 ? 15.708 1.837 14.221 1.00 17.87 141 GLU B CA 1
ATOM 2138 C C . GLU B 1 97 ? 15.274 1.053 12.975 1.00 16.15 141 GLU B C 1
ATOM 2139 O O . GLU B 1 97 ? 14.207 0.428 13.028 1.00 16.77 141 GLU B O 1
ATOM 2145 N N . LYS B 1 98 ? 16.056 1.069 11.892 1.00 17.37 142 LYS B N 1
ATOM 2146 C CA . LYS B 1 98 ? 15.727 0.258 10.685 1.00 18.98 142 LYS B CA 1
ATOM 2147 C C . LYS B 1 98 ? 15.708 -1.241 11.047 1.00 17.91 142 LYS B C 1
ATOM 2148 O O . LYS B 1 98 ? 15.088 -2.008 10.316 1.00 20.84 142 LYS B O 1
ATOM 2154 N N . ASN B 1 99 ? 16.336 -1.641 12.158 1.00 15.15 143 ASN B N 1
ATOM 2155 C CA . ASN B 1 99 ? 16.393 -3.063 12.599 1.00 13.89 143 ASN B CA 1
ATOM 2156 C C . ASN B 1 99 ? 15.208 -3.412 13.497 1.00 13.19 143 ASN B C 1
ATOM 2157 O O . ASN B 1 99 ? 15.090 -4.585 13.870 1.00 14.78 143 ASN B O 1
ATOM 2162 N N . HIS B 1 100 ? 14.392 -2.430 13.863 1.00 13.22 144 HIS B N 1
ATOM 2163 C CA . HIS B 1 100 ? 13.286 -2.609 14.835 1.00 13.23 144 HIS B CA 1
ATOM 2164 C C . HIS B 1 100 ? 12.036 -3.040 14.081 1.00 13.57 144 HIS B C 1
ATOM 2165 O O . HIS B 1 100 ? 11.812 -2.609 12.950 1.00 16.33 144 HIS B O 1
ATOM 2172 N N . PRO B 1 101 ? 11.141 -3.844 14.691 1.00 13.60 145 PRO B N 1
ATOM 2173 C CA . PRO B 1 101 ? 11.324 -4.386 16.037 1.00 12.55 145 PRO B CA 1
ATOM 2174 C C . PRO B 1 101 ? 12.409 -5.470 16.125 1.00 11.39 145 PRO B C 1
ATOM 2175 O O . PRO B 1 101 ? 12.544 -6.287 15.205 1.00 12.43 145 PRO B O 1
ATOM 2179 N N . VAL B 1 102 ? 13.140 -5.478 17.235 1.00 9.29 146 VAL B N 1
ATOM 2180 C CA . VAL B 1 102 ? 14.292 -6.395 17.434 1.00 9.80 146 VAL B CA 1
ATOM 2181 C C . VAL B 1 102 ? 14.108 -7.135 18.754 1.00 9.05 146 VAL B C 1
ATOM 2182 O O . VAL B 1 102 ? 13.716 -6.507 19.765 1.00 9.78 146 VAL B O 1
ATOM 2186 N N . LEU B 1 103 ? 14.389 -8.433 18.725 1.00 8.76 147 LEU B N 1
ATOM 2187 C CA . LEU B 1 103 ? 14.500 -9.255 19.940 1.00 8.10 147 LEU B CA 1
ATOM 2188 C C . LEU B 1 103 ? 15.982 -9.505 20.215 1.00 8.05 147 LEU B C 1
ATOM 2189 O O . LEU B 1 103 ? 16.671 -10.075 19.357 1.00 9.08 147 LEU B O 1
ATOM 2194 N N . ILE B 1 104 ? 16.427 -9.101 21.398 1.00 7.33 148 ILE B N 1
ATOM 2195 C CA . ILE B 1 104 ? 17.750 -9.455 21.950 1.00 7.37 148 ILE B CA 1
ATOM 2196 C C . ILE B 1 104 ? 17.584 -10.769 22.710 1.00 7.55 148 ILE B C 1
ATOM 2197 O O . ILE B 1 104 ? 16.742 -10.818 23.616 1.00 7.97 148 ILE B O 1
ATOM 2202 N N . HIS B 1 105 ? 18.379 -11.787 22.422 1.00 7.83 149 HIS B N 1
ATOM 2203 C CA . HIS B 1 105 ? 18.352 -12.990 23.279 1.00 8.01 149 HIS B CA 1
ATOM 2204 C C . HIS B 1 105 ? 19.706 -13.660 23.406 1.00 7.78 149 HIS B C 1
ATOM 2205 O O . HIS B 1 105 ? 20.545 -13.552 22.517 1.00 9.72 149 HIS B O 1
ATOM 2212 N N . SER B 1 106 ? 19.845 -14.329 24.540 1.00 8.84 150 SER B N 1
ATOM 2213 C CA . SER B 1 106 ? 20.994 -15.187 24.879 1.00 9.59 150 SER B CA 1
ATOM 2214 C C . SER B 1 106 ? 20.426 -16.579 25.178 1.00 10.23 150 SER B C 1
ATOM 2215 O O . SER B 1 106 ? 19.467 -16.972 24.514 1.00 12.96 150 SER B O 1
ATOM 2218 N N . LYS B 1 107 ? 21.010 -17.333 26.083 1.00 10.57 151 LYS B N 1
ATOM 2219 C CA . LYS B 1 107 ? 20.433 -18.634 26.485 1.00 10.43 151 LYS B CA 1
ATOM 2220 C C . LYS B 1 107 ? 19.313 -18.379 27.503 1.00 9.40 151 LYS B C 1
ATOM 2221 O O . LYS B 1 107 ? 18.204 -18.879 27.316 1.00 10.61 151 LYS B O 1
ATOM 2227 N N . ARG B 1 108 ? 19.621 -17.657 28.577 1.00 10.77 152 ARG B N 1
ATOM 2228 C CA . ARG B 1 108 ? 18.668 -17.441 29.693 1.00 10.90 152 ARG B CA 1
ATOM 2229 C C . ARG B 1 108 ? 18.053 -16.036 29.675 1.00 10.23 152 ARG B C 1
ATOM 2230 O O . ARG B 1 108 ? 17.071 -15.829 30.374 1.00 11.54 152 ARG B O 1
ATOM 2238 N N . GLY B 1 109 ? 18.598 -15.094 28.908 1.00 8.66 153 GLY B N 1
ATOM 2239 C CA . GLY B 1 109 ? 18.084 -13.712 28.914 1.00 8.19 153 GLY B CA 1
ATOM 2240 C C . GLY B 1 109 ? 18.441 -12.963 30.182 1.00 7.41 153 GLY B C 1
ATOM 2241 O O . GLY B 1 109 ? 17.697 -12.031 30.537 1.00 9.52 153 GLY B O 1
ATOM 2242 N N . LYS B 1 110 ? 19.537 -13.339 30.843 1.00 7.69 154 LYS B N 1
ATOM 2243 C CA . LYS B 1 110 ? 19.914 -12.751 32.151 1.00 8.05 154 LYS B CA 1
ATOM 2244 C C . LYS B 1 110 ? 21.236 -11.983 32.118 1.00 9.12 154 LYS B C 1
ATOM 2245 O O . LYS B 1 110 ? 21.322 -10.937 32.757 1.00 10.53 154 LYS B O 1
ATOM 2251 N N . HIS B 1 111 ? 22.267 -12.543 31.514 1.00 8.87 155 HIS B N 1
ATOM 2252 C CA . HIS B 1 111 ? 23.654 -12.050 31.701 1.00 8.79 155 HIS B CA 1
ATOM 2253 C C . HIS B 1 111 ? 24.131 -11.331 30.444 1.00 9.43 155 HIS B C 1
ATOM 2254 O O . HIS B 1 111 ? 24.281 -10.093 30.491 1.00 10.40 155 HIS B O 1
ATOM 2261 N N . ARG B 1 112 ? 24.317 -12.056 29.347 1.00 8.99 156 ARG B N 1
ATOM 2262 C CA . ARG B 1 112 ? 24.729 -11.402 28.078 1.00 9.95 156 ARG B CA 1
ATOM 2263 C C . ARG B 1 112 ? 23.650 -10.384 27.670 1.00 8.78 156 ARG B C 1
ATOM 2264 O O . ARG B 1 112 ? 23.970 -9.222 27.369 1.00 8.81 156 ARG B O 1
ATOM 2272 N N . THR B 1 113 ? 22.389 -10.799 27.693 1.00 8.25 157 THR B N 1
ATOM 2273 C CA . THR B 1 113 ? 21.246 -9.926 27.368 1.00 8.00 157 THR B CA 1
ATOM 2274 C C . THR B 1 113 ? 21.203 -8.775 28.375 1.00 7.51 157 THR B C 1
ATOM 2275 O O . THR B 1 113 ? 20.976 -7.616 27.975 1.00 7.93 157 THR B O 1
ATOM 2279 N N . GLY B 1 114 ? 21.395 -9.076 29.659 1.00 7.81 158 GLY B N 1
ATOM 2280 C CA . GLY B 1 114 ? 21.309 -8.064 30.713 1.00 8.35 158 GLY B CA 1
ATOM 2281 C C . GLY B 1 114 ? 22.365 -6.994 30.552 1.00 8.16 158 GLY B C 1
ATOM 2282 O O . GLY B 1 114 ? 22.081 -5.814 30.802 1.00 8.34 158 GLY B O 1
ATOM 2283 N N A CYS B 1 115 ? 23.593 -7.376 30.186 0.70 8.68 159 CYS B N 1
ATOM 2284 N N B CYS B 1 115 ? 23.556 -7.419 30.150 0.30 9.45 159 CYS B N 1
ATOM 2285 C CA A CYS B 1 115 ? 24.695 -6.409 29.946 0.70 8.98 159 CYS B CA 1
ATOM 2286 C CA B CYS B 1 115 ? 24.717 -6.543 29.901 0.30 10.43 159 CYS B CA 1
ATOM 2287 C C A CYS B 1 115 ? 24.356 -5.500 28.755 0.70 8.49 159 CYS B C 1
ATOM 2288 C C B CYS B 1 115 ? 24.425 -5.563 28.757 0.30 9.26 159 CYS B C 1
ATOM 2289 O O A CYS B 1 115 ? 24.537 -4.279 28.865 0.70 10.14 159 CYS B O 1
ATOM 2290 O O B CYS B 1 115 ? 24.731 -4.366 28.905 0.30 10.09 159 CYS B O 1
ATOM 2295 N N . LEU B 1 116 ? 23.876 -6.059 27.648 1.00 8.20 160 LEU B N 1
ATOM 2296 C CA . LEU B 1 116 ? 23.580 -5.216 26.467 1.00 8.99 160 LEU B CA 1
ATOM 2297 C C . LEU B 1 116 ? 22.479 -4.214 26.837 1.00 8.61 160 LEU B C 1
ATOM 2298 O O . LEU B 1 116 ? 22.615 -3.026 26.553 1.00 9.02 160 LEU B O 1
ATOM 2303 N N . VAL B 1 117 ? 21.417 -4.669 27.496 1.00 7.75 161 VAL B N 1
ATOM 2304 C CA . VAL B 1 117 ? 20.312 -3.769 27.878 1.00 8.19 161 VAL B CA 1
ATOM 2305 C C . VAL B 1 117 ? 20.841 -2.724 28.869 1.00 7.73 161 VAL B C 1
ATOM 2306 O O . VAL B 1 117 ? 20.464 -1.563 28.757 1.00 8.43 161 VAL B O 1
ATOM 2310 N N . GLY B 1 118 ? 21.661 -3.124 29.826 1.00 7.75 162 GLY B N 1
ATOM 2311 C CA . GLY B 1 118 ? 22.193 -2.164 30.810 1.00 8.32 162 GLY B CA 1
ATOM 2312 C C . GLY B 1 118 ? 23.001 -1.063 30.143 1.00 8.82 162 GLY B C 1
ATOM 2313 O O . GLY B 1 118 ? 22.891 0.113 30.547 1.00 9.59 162 GLY B O 1
ATOM 2314 N N . CYS B 1 119 ? 23.779 -1.416 29.118 1.00 9.21 163 CYS B N 1
ATOM 2315 C CA . CYS B 1 119 ? 24.579 -0.428 28.370 1.00 10.50 163 CYS B CA 1
ATOM 2316 C C . CYS B 1 119 ? 23.631 0.513 27.610 1.00 9.71 163 CYS B C 1
ATOM 2317 O O . CYS B 1 119 ? 23.871 1.735 27.590 1.00 10.34 163 CYS B O 1
ATOM 2320 N N . LEU B 1 120 ? 22.560 -0.014 27.022 1.00 9.28 164 LEU B N 1
ATOM 2321 C CA . LEU B 1 120 ? 21.519 0.854 26.415 1.00 9.28 164 LEU B CA 1
ATOM 2322 C C . LEU B 1 120 ? 20.976 1.828 27.460 1.00 8.35 164 LEU B C 1
ATOM 2323 O O . LEU B 1 120 ? 20.857 3.040 27.154 1.00 9.05 164 LEU B O 1
ATOM 2328 N N . ARG B 1 121 ? 20.634 1.346 28.654 1.00 7.83 165 ARG B N 1
ATOM 2329 C CA . ARG B 1 121 ? 20.071 2.235 29.686 1.00 8.01 165 ARG B CA 1
ATOM 2330 C C . ARG B 1 121 ? 21.080 3.327 30.046 1.00 7.99 165 ARG B C 1
ATOM 2331 O O . ARG B 1 121 ? 20.645 4.453 30.345 1.00 9.12 165 ARG B O 1
ATOM 2339 N N . LYS B 1 122 ? 22.369 3.001 30.060 1.00 8.72 166 LYS B N 1
ATOM 2340 C CA . LYS B 1 122 ? 23.405 4.008 30.385 1.00 9.82 166 LYS B CA 1
ATOM 2341 C C . LYS B 1 122 ? 23.395 5.105 29.311 1.00 10.13 166 LYS B C 1
ATOM 2342 O O . LYS B 1 122 ? 23.457 6.307 29.668 1.00 11.84 166 LYS B O 1
ATOM 2348 N N . LEU B 1 123 ? 23.264 4.731 28.041 1.00 10.07 167 LEU B N 1
ATOM 2349 C CA . LEU B 1 123 ? 23.134 5.716 26.937 1.00 11.40 167 LEU B CA 1
ATOM 2350 C C . LEU B 1 123 ? 21.842 6.534 27.105 1.00 12.13 167 LEU B C 1
ATOM 2351 O O . LEU B 1 123 ? 21.852 7.716 26.707 1.00 13.89 167 LEU B O 1
ATOM 2356 N N . GLN B 1 124 ? 20.775 5.927 27.645 1.00 10.18 168 GLN B N 1
ATOM 2357 C CA . GLN B 1 124 ? 19.475 6.589 27.924 1.00 10.57 168 GLN B CA 1
ATOM 2358 C C . GLN B 1 124 ? 19.532 7.447 29.204 1.00 10.97 168 GLN B C 1
ATOM 2359 O O . GLN B 1 124 ? 18.483 7.996 29.571 1.00 13.41 168 GLN B O 1
ATOM 2365 N N . LYS B 1 125 ? 20.695 7.553 29.849 1.00 10.70 169 LYS B N 1
ATOM 2366 C CA . LYS B 1 125 ? 20.976 8.470 30.986 1.00 11.51 169 LYS B CA 1
ATOM 2367 C C . LYS B 1 125 ? 20.311 7.984 32.276 1.00 10.35 169 LYS B C 1
ATOM 2368 O O . LYS B 1 125 ? 20.159 8.803 33.209 1.00 11.34 169 LYS B O 1
ATOM 2374 N N . TRP B 1 126 ? 19.975 6.700 32.382 1.00 9.33 170 TRP B N 1
ATOM 2375 C CA . TRP B 1 126 ? 19.517 6.144 33.675 1.00 8.27 170 TRP B CA 1
ATOM 2376 C C . TRP B 1 126 ? 20.669 6.145 34.690 1.00 8.77 170 TRP B C 1
ATOM 2377 O O . TRP B 1 126 ? 21.817 5.803 34.338 1.00 9.97 170 TRP B O 1
ATOM 2388 N N A CYS B 1 127 ? 20.360 6.460 35.944 0.73 8.99 171 CYS B N 1
ATOM 2389 N N B CYS B 1 127 ? 20.344 6.458 35.948 0.27 9.62 171 CYS B N 1
ATOM 2390 C CA A CYS B 1 127 ? 21.344 6.296 37.023 0.73 9.83 171 CYS B CA 1
ATOM 2391 C CA B CYS B 1 127 ? 21.236 6.297 37.123 0.27 10.88 171 CYS B CA 1
ATOM 2392 C C A CYS B 1 127 ? 21.694 4.810 37.173 0.73 8.80 171 CYS B C 1
ATOM 2393 C C B CYS B 1 127 ? 21.649 4.821 37.256 0.27 10.08 171 CYS B C 1
ATOM 2394 O O A CYS B 1 127 ? 20.879 3.916 36.847 0.73 8.58 171 CYS B O 1
ATOM 2395 O O B CYS B 1 127 ? 20.793 3.944 37.012 0.27 10.18 171 CYS B O 1
ATOM 2400 N N . LEU B 1 128 ? 22.904 4.550 37.636 1.00 10.72 172 LEU B N 1
ATOM 2401 C CA . LEU B 1 128 ? 23.427 3.171 37.734 1.00 10.49 172 LEU B CA 1
ATOM 2402 C C . LEU B 1 128 ? 22.520 2.328 38.639 1.00 7.52 172 LEU B C 1
ATOM 2403 O O . LEU B 1 128 ? 22.298 1.161 38.294 1.00 8.12 172 LEU B O 1
ATOM 2408 N N . THR B 1 129 ? 22.049 2.853 39.779 1.00 8.16 173 THR B N 1
ATOM 2409 C CA . THR B 1 129 ? 21.216 2.023 40.693 1.00 8.21 173 THR B CA 1
ATOM 2410 C C . THR B 1 129 ? 19.938 1.566 39.977 1.00 7.52 173 THR B C 1
ATOM 2411 O O . THR B 1 129 ? 19.505 0.433 40.209 1.00 8.03 173 THR B O 1
ATOM 2415 N N . SER B 1 130 ? 19.349 2.397 39.121 1.00 7.16 174 SER B N 1
ATOM 2416 C CA . SER B 1 130 ? 18.145 2.007 38.345 1.00 7.90 174 SER B CA 1
ATOM 2417 C C . SER B 1 130 ? 18.507 0.945 37.307 1.00 7.12 174 SER B C 1
ATOM 2418 O O . SER B 1 130 ? 17.712 0.004 37.107 1.00 7.66 174 SER B O 1
ATOM 2421 N N . ILE B 1 131 ? 19.657 1.091 36.645 1.00 6.95 175 ILE B N 1
ATOM 2422 C CA . ILE B 1 131 ? 20.123 0.088 35.648 1.00 6.94 175 ILE B CA 1
ATOM 2423 C C . ILE B 1 131 ? 20.304 -1.264 36.353 1.00 6.71 175 ILE B C 1
ATOM 2424 O O . ILE B 1 131 ? 19.835 -2.285 35.848 1.00 6.60 175 ILE B O 1
ATOM 2429 N N . PHE B 1 132 ? 20.969 -1.250 37.505 1.00 6.62 176 PHE B N 1
ATOM 2430 C CA . PHE B 1 132 ? 21.274 -2.487 38.242 1.00 6.55 176 PHE B CA 1
ATOM 2431 C C . PHE B 1 132 ? 19.978 -3.125 38.733 1.00 6.03 176 PHE B C 1
ATOM 2432 O O . PHE B 1 132 ? 19.864 -4.347 38.740 1.00 6.47 176 PHE B O 1
ATOM 2440 N N . ASP B 1 133 ? 19.015 -2.316 39.148 1.00 5.97 177 ASP B N 1
ATOM 2441 C CA . ASP B 1 133 ? 17.731 -2.867 39.653 1.00 6.87 177 ASP B CA 1
ATOM 2442 C C . ASP B 1 133 ? 17.028 -3.637 38.530 1.00 6.41 177 ASP B C 1
ATOM 2443 O O . ASP B 1 133 ? 16.518 -4.742 38.767 1.00 7.73 177 ASP B O 1
ATOM 2448 N N . GLU B 1 134 ? 17.007 -3.080 37.319 1.00 5.64 178 GLU B N 1
ATOM 2449 C CA . GLU B 1 134 ? 16.380 -3.779 36.169 1.00 6.16 178 GLU B CA 1
ATOM 2450 C C . GLU B 1 134 ? 17.172 -5.065 35.871 1.00 5.94 178 GLU B C 1
ATOM 2451 O O . GLU B 1 134 ? 16.551 -6.127 35.660 1.00 6.06 178 GLU B O 1
ATOM 2457 N N . TYR B 1 135 ? 18.498 -4.985 35.804 1.00 5.45 179 TYR B N 1
ATOM 2458 C CA . TYR B 1 135 ? 19.353 -6.163 35.560 1.00 5.41 179 TYR B CA 1
ATOM 2459 C C . TYR B 1 135 ? 19.024 -7.268 36.574 1.00 5.27 179 TYR B C 1
ATOM 2460 O O . TYR B 1 135 ? 18.847 -8.446 36.198 1.00 5.47 179 TYR B O 1
ATOM 2469 N N A GLN B 1 136 ? 18.955 -6.888 37.854 0.50 5.52 180 GLN B N 1
ATOM 2470 N N B GLN B 1 136 ? 18.936 -6.914 37.856 0.50 5.79 180 GLN B N 1
ATOM 2471 C CA A GLN B 1 136 ? 18.709 -7.821 38.979 0.50 6.07 180 GLN B CA 1
ATOM 2472 C CA B GLN B 1 136 ? 18.730 -7.916 38.929 0.50 6.49 180 GLN B CA 1
ATOM 2473 C C A GLN B 1 136 ? 17.332 -8.472 38.839 0.50 6.20 180 GLN B C 1
ATOM 2474 C C B GLN B 1 136 ? 17.306 -8.476 38.887 0.50 6.36 180 GLN B C 1
ATOM 2475 O O A GLN B 1 136 ? 17.201 -9.658 39.171 0.50 7.15 180 GLN B O 1
ATOM 2476 O O B GLN B 1 136 ? 17.106 -9.606 39.357 0.50 7.20 180 GLN B O 1
ATOM 2487 N N . ARG B 1 137 ? 16.337 -7.724 38.367 1.00 6.56 181 ARG B N 1
ATOM 2488 C CA . ARG B 1 137 ? 14.955 -8.237 38.284 1.00 7.65 181 ARG B CA 1
ATOM 2489 C C . ARG B 1 137 ? 14.945 -9.486 37.388 1.00 6.78 181 ARG B C 1
ATOM 2490 O O . ARG B 1 137 ? 14.243 -10.461 37.708 1.00 7.57 181 ARG B O 1
ATOM 2498 N N . PHE B 1 138 ? 15.716 -9.471 36.291 1.00 6.92 182 PHE B N 1
ATOM 2499 C CA . PHE B 1 138 ? 15.794 -10.633 35.378 1.00 7.17 182 PHE B CA 1
ATOM 2500 C C . PHE B 1 138 ? 16.756 -11.688 35.921 1.00 7.51 182 PHE B C 1
ATOM 2501 O O . PHE B 1 138 ? 16.422 -12.894 35.874 1.00 9.46 182 PHE B O 1
ATOM 2509 N N . ALA B 1 139 ? 17.930 -11.270 36.392 1.00 6.69 183 ALA B N 1
ATOM 2510 C CA . ALA B 1 139 ? 18.976 -12.244 36.771 1.00 7.27 183 ALA B CA 1
ATOM 2511 C C . ALA B 1 139 ? 18.624 -12.946 38.084 1.00 8.24 183 ALA B C 1
ATOM 2512 O O . ALA B 1 139 ? 19.003 -14.119 38.228 1.00 9.45 183 ALA B O 1
ATOM 2514 N N . ALA B 1 140 ? 17.887 -12.279 38.964 1.00 9.52 184 ALA B N 1
ATOM 2515 C CA . ALA B 1 140 ? 17.359 -12.835 40.232 1.00 11.67 184 ALA B CA 1
ATOM 2516 C C . ALA B 1 140 ? 18.508 -13.484 41.021 1.00 12.24 184 ALA B C 1
ATOM 2517 O O . ALA B 1 140 ? 19.536 -12.815 41.256 1.00 12.32 184 ALA B O 1
ATOM 2519 N N . ALA B 1 141 ? 18.400 -14.754 41.398 1.00 11.81 185 ALA B N 1
ATOM 2520 C CA . ALA B 1 141 ? 19.428 -15.396 42.245 1.00 13.01 185 ALA B CA 1
ATOM 2521 C C . ALA B 1 141 ? 20.747 -15.571 41.495 1.00 11.28 185 ALA B C 1
ATOM 2522 O O . ALA B 1 141 ? 21.746 -15.844 42.158 1.00 14.95 185 ALA B O 1
ATOM 2524 N N . LYS B 1 142 ? 20.767 -15.406 40.179 1.00 10.06 186 LYS B N 1
ATOM 2525 C CA . LYS B 1 142 ? 21.985 -15.562 39.361 1.00 11.17 186 LYS B CA 1
ATOM 2526 C C . LYS B 1 142 ? 22.540 -14.190 38.962 1.00 10.67 186 LYS B C 1
ATOM 2527 O O . LYS B 1 142 ? 23.387 -14.155 38.059 1.00 12.52 186 LYS B O 1
ATOM 2533 N N . ALA B 1 143 ? 22.157 -13.097 39.631 1.00 10.04 187 ALA B N 1
ATOM 2534 C CA . ALA B 1 143 ? 22.793 -11.786 39.385 1.00 10.08 187 ALA B CA 1
ATOM 2535 C C . ALA B 1 143 ? 24.312 -11.922 39.606 1.00 10.70 187 ALA B C 1
ATOM 2536 O O . ALA B 1 143 ? 24.748 -12.573 40.592 1.00 13.59 187 ALA B O 1
ATOM 2538 N N A ARG B 1 144 ? 25.095 -11.363 38.677 0.50 10.23 188 ARG B N 1
ATOM 2539 N N B ARG B 1 144 ? 25.094 -11.326 38.709 0.50 10.82 188 ARG B N 1
ATOM 2540 C CA A ARG B 1 144 ? 26.583 -11.361 38.710 0.50 10.48 188 ARG B CA 1
ATOM 2541 C CA B ARG B 1 144 ? 26.575 -11.368 38.772 0.50 11.44 188 ARG B CA 1
ATOM 2542 C C A ARG B 1 144 ? 27.069 -9.940 39.023 0.50 9.39 188 ARG B C 1
ATOM 2543 C C B ARG B 1 144 ? 27.095 -9.951 39.011 0.50 10.00 188 ARG B C 1
ATOM 2544 O O A ARG B 1 144 ? 26.704 -8.995 38.290 0.50 9.55 188 ARG B O 1
ATOM 2545 O O B ARG B 1 144 ? 26.775 -9.032 38.230 0.50 9.98 188 ARG B O 1
ATOM 2560 N N . VAL B 1 145 ? 27.876 -9.774 40.069 1.00 9.93 189 VAL B N 1
ATOM 2561 C CA . VAL B 1 145 ? 28.500 -8.453 40.339 1.00 10.76 189 VAL B CA 1
ATOM 2562 C C . VAL B 1 145 ? 29.319 -8.054 39.107 1.00 10.75 189 VAL B C 1
ATOM 2563 O O . VAL B 1 145 ? 29.287 -6.875 38.755 1.00 11.25 189 VAL B O 1
ATOM 2567 N N . SER B 1 146 ? 30.003 -8.995 38.461 1.00 10.59 190 SER B N 1
ATOM 2568 C CA . SER B 1 146 ? 30.876 -8.703 37.290 1.00 12.36 190 SER B CA 1
ATOM 2569 C C . SER B 1 146 ? 30.064 -8.079 36.145 1.00 9.90 190 SER B C 1
ATOM 2570 O O . SER B 1 146 ? 30.603 -7.220 35.426 1.00 11.91 190 SER B O 1
ATOM 2573 N N . ASP B 1 147 ? 28.804 -8.472 35.966 1.00 9.57 191 ASP B N 1
ATOM 2574 C CA . ASP B 1 147 ? 27.970 -7.887 34.881 1.00 9.07 191 ASP B CA 1
ATOM 2575 C C . ASP B 1 147 ? 27.705 -6.411 35.205 1.00 8.67 191 ASP B C 1
ATOM 2576 O O . ASP B 1 147 ? 27.744 -5.546 34.303 1.00 9.21 191 ASP B O 1
ATOM 2581 N N . GLN B 1 148 ? 27.419 -6.120 36.471 1.00 8.30 192 GLN B N 1
ATOM 2582 C CA . GLN B 1 148 ? 27.112 -4.745 36.924 1.00 8.50 192 GLN B CA 1
ATOM 2583 C C . GLN B 1 148 ? 28.396 -3.909 36.900 1.00 8.18 192 GLN B C 1
ATOM 2584 O O . GLN B 1 148 ? 28.339 -2.758 36.478 1.00 8.75 192 GLN B O 1
ATOM 2590 N N . ARG B 1 149 ? 29.539 -4.487 37.253 1.00 9.08 193 ARG B N 1
ATOM 2591 C CA . ARG B 1 149 ? 30.843 -3.776 37.167 1.00 9.67 193 ARG B CA 1
ATOM 2592 C C . ARG B 1 149 ? 31.105 -3.393 35.702 1.00 10.02 193 ARG B C 1
ATOM 2593 O O . ARG B 1 149 ? 31.543 -2.264 35.431 1.00 10.98 193 ARG B O 1
ATOM 2601 N N . PHE B 1 150 ? 30.825 -4.290 34.768 1.00 9.82 194 PHE B N 1
ATOM 2602 C CA . PHE B 1 150 ? 30.991 -4.010 33.324 1.00 10.18 194 PHE B CA 1
ATOM 2603 C C . PHE B 1 150 ? 30.176 -2.764 32.955 1.00 9.66 194 PHE B C 1
ATOM 2604 O O . PHE B 1 150 ? 30.697 -1.861 32.270 1.00 11.22 194 PHE B O 1
ATOM 2612 N N . MET B 1 151 ? 28.916 -2.708 33.387 1.00 9.04 195 MET B N 1
ATOM 2613 C CA . MET B 1 151 ? 28.033 -1.553 33.111 1.00 10.85 195 MET B CA 1
ATOM 2614 C C . MET B 1 151 ? 28.589 -0.291 33.798 1.00 10.44 195 MET B C 1
ATOM 2615 O O . MET B 1 151 ? 28.555 0.791 33.180 1.00 11.59 195 MET B O 1
ATOM 2620 N N . GLU B 1 152 ? 29.103 -0.419 35.025 1.00 11.31 196 GLU B N 1
ATOM 2621 C CA . GLU B 1 152 ? 29.642 0.711 35.832 1.00 12.79 196 GLU B CA 1
ATOM 2622 C C . GLU B 1 152 ? 30.775 1.379 35.050 1.00 12.75 196 GLU B C 1
ATOM 2623 O O . GLU B 1 152 ? 30.848 2.614 35.009 1.00 15.43 196 GLU B O 1
ATOM 2629 N N . ILE B 1 153 ? 31.648 0.594 34.445 1.00 11.67 197 ILE B N 1
ATOM 2630 C CA . ILE B 1 153 ? 32.868 1.178 33.831 1.00 14.95 197 ILE B CA 1
ATOM 2631 C C . ILE B 1 153 ? 32.704 1.371 32.323 1.00 13.40 197 ILE B C 1
ATOM 2632 O O . ILE B 1 153 ? 33.591 2.005 31.729 1.00 19.59 197 ILE B O 1
ATOM 2637 N N . PHE B 1 154 ? 31.600 0.926 31.730 1.00 12.18 198 PHE B N 1
ATOM 2638 C CA . PHE B 1 154 ? 31.346 1.095 30.279 1.00 13.61 198 PHE B CA 1
ATOM 2639 C C . PHE B 1 154 ? 31.404 2.585 29.907 1.00 13.50 198 PHE B C 1
ATOM 2640 O O . PHE B 1 154 ? 30.594 3.394 30.391 1.00 15.93 198 PHE B O 1
ATOM 2648 N N . ASP B 1 155 ? 32.352 2.944 29.052 1.00 14.48 199 ASP B N 1
ATOM 2649 C CA . ASP B 1 155 ? 32.576 4.341 28.615 1.00 16.79 199 ASP B CA 1
ATOM 2650 C C . ASP B 1 155 ? 31.606 4.624 27.466 1.00 17.40 199 ASP B C 1
ATOM 2651 O O . ASP B 1 155 ? 31.768 4.040 26.378 1.00 18.34 199 ASP B O 1
ATOM 2656 N N . VAL B 1 156 ? 30.655 5.522 27.691 1.00 18.23 200 VAL B N 1
ATOM 2657 C CA . VAL B 1 156 ? 29.596 5.843 26.695 1.00 20.32 200 VAL B CA 1
ATOM 2658 C C . VAL B 1 156 ? 30.109 6.769 25.574 1.00 21.25 200 VAL B C 1
ATOM 2659 O O . VAL B 1 156 ? 29.379 6.940 24.613 1.00 21.63 200 VAL B O 1
ATOM 2663 N N A SER B 1 157 ? 31.319 7.328 25.699 0.70 25.60 201 SER B N 1
ATOM 2664 N N B SER B 1 157 ? 31.322 7.326 25.681 0.30 22.48 201 SER B N 1
ATOM 2665 C CA A SER B 1 157 ? 31.822 8.457 24.869 0.70 27.03 201 SER B CA 1
ATOM 2666 C CA B SER B 1 157 ? 31.784 8.484 24.866 0.30 22.70 201 SER B CA 1
ATOM 2667 C C A SER B 1 157 ? 31.573 8.213 23.370 0.70 25.33 201 SER B C 1
ATOM 2668 C C B SER B 1 157 ? 31.617 8.235 23.357 0.30 23.03 201 SER B C 1
ATOM 2669 O O A SER B 1 157 ? 31.071 9.137 22.701 0.70 27.74 201 SER B O 1
ATOM 2670 O O B SER B 1 157 ? 31.200 9.184 22.665 0.30 23.58 201 SER B O 1
ATOM 2675 N N . SER B 1 158 ? 31.936 7.038 22.845 1.00 23.90 202 SER B N 1
ATOM 2676 C CA . SER B 1 158 ? 31.897 6.755 21.379 1.00 22.99 202 SER B CA 1
ATOM 2677 C C . SER B 1 158 ? 30.453 6.587 20.864 1.00 21.35 202 SER B C 1
ATOM 2678 O O . SER B 1 158 ? 30.256 6.557 19.636 1.00 25.47 202 SER B O 1
ATOM 2681 N N . PHE B 1 159 ? 29.476 6.438 21.752 1.00 22.48 203 PHE B N 1
ATOM 2682 C CA . PHE B 1 159 ? 28.043 6.254 21.396 1.00 21.91 203 PHE B CA 1
ATOM 2683 C C . PHE B 1 159 ? 27.194 7.477 21.764 1.00 23.29 203 PHE B C 1
ATOM 2684 O O . PHE B 1 159 ? 26.001 7.490 21.428 1.00 25.81 203 PHE B O 1
ATOM 2692 N N A SER B 1 160 ? 27.798 8.485 22.402 0.70 26.56 204 SER B N 1
ATOM 2693 N N B SER B 1 160 ? 27.781 8.460 22.455 0.30 24.50 204 SER B N 1
ATOM 2694 C CA A SER B 1 160 ? 27.071 9.597 23.072 0.70 30.72 204 SER B CA 1
ATOM 2695 C CA B SER B 1 160 ? 27.053 9.599 23.077 0.30 25.26 204 SER B CA 1
ATOM 2696 C C A SER B 1 160 ? 26.363 10.485 22.044 0.70 32.05 204 SER B C 1
ATOM 2697 C C B SER B 1 160 ? 26.277 10.383 22.013 0.30 27.10 204 SER B C 1
ATOM 2698 O O A SER B 1 160 ? 25.438 11.215 22.443 0.70 34.53 204 SER B O 1
ATOM 2699 O O B SER B 1 160 ? 25.199 10.912 22.345 0.30 26.52 204 SER B O 1
ATOM 2704 N N . HIS B 1 161 ? 26.801 10.441 20.783 1.00 29.78 205 HIS B N 1
ATOM 2705 C CA . HIS B 1 161 ? 26.242 11.254 19.670 1.00 33.33 205 HIS B CA 1
ATOM 2706 C C . HIS B 1 161 ? 25.024 10.560 19.037 1.00 29.59 205 HIS B C 1
ATOM 2707 O O . HIS B 1 161 ? 24.313 11.223 18.272 1.00 32.84 205 HIS B O 1
ATOM 2714 N N . ILE B 1 162 ? 24.787 9.278 19.326 1.00 26.92 206 ILE B N 1
ATOM 2715 C CA . ILE B 1 162 ? 23.723 8.480 18.649 1.00 26.11 206 ILE B CA 1
ATOM 2716 C C . ILE B 1 162 ? 22.401 8.687 19.392 1.00 29.66 206 ILE B C 1
ATOM 2717 O O . ILE B 1 162 ? 22.323 8.480 20.605 1.00 32.96 206 ILE B O 1
ATOM 2722 N N . PRO B 1 163 ? 21.315 9.081 18.692 1.00 30.54 207 PRO B N 1
ATOM 2723 C CA . PRO B 1 163 ? 19.982 9.093 19.298 1.00 33.98 207 PRO B CA 1
ATOM 2724 C C . PRO B 1 163 ? 19.653 7.753 19.979 1.00 36.07 207 PRO B C 1
ATOM 2725 O O . PRO B 1 163 ? 19.949 6.694 19.417 1.00 40.46 207 PRO B O 1
ATOM 2729 N N . MET B 1 164 ? 19.078 7.805 21.181 1.00 37.34 208 MET B N 1
ATOM 2730 C CA . MET B 1 164 ? 18.664 6.592 21.936 1.00 33.15 208 MET B CA 1
ATOM 2731 C C . MET B 1 164 ? 17.255 6.799 22.514 1.00 29.58 208 MET B C 1
ATOM 2732 O O . MET B 1 164 ? 16.905 6.108 23.524 1.00 34.58 208 MET B O 1
ATOM 2737 N N . SER B 1 165 ? 16.465 7.668 21.885 1.00 35.42 209 SER B N 1
ATOM 2738 C CA . SER B 1 165 ? 15.048 7.931 22.238 1.00 38.77 209 SER B CA 1
ATOM 2739 C C . SER B 1 165 ? 14.172 7.181 21.231 1.00 37.66 209 SER B C 1
ATOM 2740 O O . SER B 1 165 ? 14.180 7.578 20.059 1.00 39.71 209 SER B O 1
ATOM 2743 N N . PHE B 1 166 ? 13.496 6.110 21.664 1.00 38.74 210 PHE B N 1
ATOM 2744 C CA . PHE B 1 166 ? 12.673 5.234 20.792 1.00 36.73 210 PHE B CA 1
ATOM 2745 C C . PHE B 1 166 ? 11.197 5.529 21.046 1.00 40.39 210 PHE B C 1
ATOM 2746 O O . PHE B 1 166 ? 10.813 5.918 22.203 1.00 42.80 210 PHE B O 1
ATOM 2754 N N . SER B 1 167 ? 10.416 5.346 19.979 1.00 38.40 211 SER B N 1
ATOM 2755 C CA . SER B 1 167 ? 9.022 5.840 19.802 1.00 47.14 211 SER B CA 1
ATOM 2756 C C . SER B 1 167 ? 8.254 4.928 18.837 1.00 47.51 211 SER B C 1
ATOM 2757 O O . SER B 1 167 ? 6.994 4.855 18.931 1.00 62.49 211 SER B O 1
#